Protein AF-A0A7D7QRE4-F1 (afdb_monomer_lite)

Organism: NCBI:txid1472755

Secondary structure (DSSP, 8-state):
-------------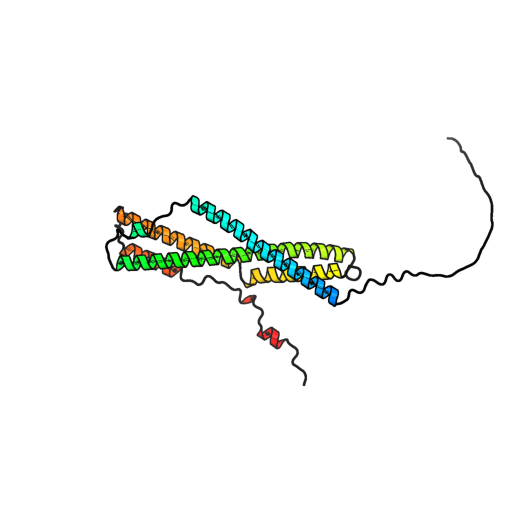----------------------HHHHHHHHHHHHHHHHHHHHHHHHHHHHHHHHHHHHHHHHS----HHHHHTTSPP-HHHHHHHHHHHHHHHHHHHHHHHHHHHHHHHHHHHHHHHHHHHHHHHHHHHHHHH-TTTS-HHHHHHHHHHHHHHHHHHHHHHHTTHHHHHHHHHHHHHHHHHHHHHHHHHHHHHHTTPPBTTB---HHHHHHHHHHHHHHT--------GGGS--HHHHHHTSPPPP-

Sequence (260 aa):
MSRSTITQISSSQATDAVEEDSSGKLSNNKKPTISLNSHLCLSLCLLVLAGFGVYASILYENNIANFWTQASKNEVPTYDEKKNLKNLEASPVKDRLLSQLLIIENREKKYSAMTKVYYQWLFVTIMSFSTSTIIASVCLFYISKEGWKKANNYVINVFTVFSSIALLSGSLRLVLKLEDNAQKNLTLLTSYIDLKNKTLTSIATIKTSITIDGKQMTISNIVNQTEKELSKYNDISIIVDTNNLPNSQKIIEGLPKPTP

pLDDT: mean 76.63, std 17.18, range [36.38, 97.31]

Foldseek 3Di:
DDDDDDDDDDDDDDDDDDDDDDDPPPVPPPPPPDDPVNLVVLLVVVVVVLVVLLVVLLVVVVVVVVVVVVVVVVVDPDDPPVVLLVPDDDDPLSVLLVVLLVVLVVLLVVLVVQLSVLVSLVRSLVVLLVVLVVLLVVLVVQCVVLPVVRDDVSSVSSNVSSVVSNVVSVLVCQQQVSVQLSVLSVVLSVLSVVLSVVLVVLSVCLVVQDDDPNDRRDSVNSSVVSVVSCVVSVDDSGDGDPVSDPPVVVVVVPDPDDDD

Radius of gyration: 36.8 Å; chains: 1; bounding box: 82×93×112 Å

Structure (mmCIF, N/CA/C/O backbone):
data_AF-A0A7D7QRE4-F1
#
_entry.id   AF-A0A7D7QRE4-F1
#
loop_
_atom_site.group_PDB
_atom_site.id
_atom_site.type_symbol
_atom_site.label_atom_id
_atom_site.label_alt_id
_atom_site.label_comp_id
_atom_site.label_asym_id
_atom_site.label_entity_id
_atom_site.label_seq_id
_atom_site.pdbx_PDB_ins_code
_atom_site.Cartn_x
_atom_site.Cartn_y
_atom_site.Cartn_z
_atom_site.occupancy
_atom_site.B_iso_or_equiv
_atom_site.auth_seq_id
_atom_site.auth_comp_id
_atom_site.auth_asym_id
_atom_site.auth_atom_id
_atom_site.pdbx_PDB_model_num
ATOM 1 N N . MET A 1 1 ? -9.238 54.507 70.254 1.00 39.62 1 MET A N 1
ATOM 2 C CA . MET A 1 1 ? -10.175 55.595 69.883 1.00 39.62 1 MET A CA 1
ATOM 3 C C . MET A 1 1 ? -11.539 54.978 69.589 1.00 39.62 1 MET A C 1
ATOM 5 O O . MET A 1 1 ? -11.533 53.868 69.087 1.00 39.62 1 MET A O 1
ATOM 9 N N . SER A 1 2 ? -12.631 55.660 69.974 1.00 38.12 2 SER A N 1
ATOM 10 C CA . SER A 1 2 ? -14.083 55.398 69.761 1.00 38.12 2 SER A CA 1
ATOM 11 C C . SER A 1 2 ? -14.581 53.953 69.537 1.00 38.12 2 SER A C 1
ATOM 13 O O . SER A 1 2 ? -14.215 53.299 68.572 1.00 38.12 2 SER A O 1
ATOM 15 N N . ARG A 1 3 ? -15.416 53.392 70.430 1.00 36.38 3 ARG A N 1
ATOM 16 C CA . ARG A 1 3 ? -16.888 53.619 70.529 1.00 36.38 3 ARG A CA 1
ATOM 17 C C . ARG A 1 3 ? -17.618 53.271 69.216 1.00 36.38 3 ARG A C 1
ATOM 19 O O . ARG A 1 3 ? -17.497 54.017 68.258 1.00 36.38 3 ARG A O 1
ATOM 26 N N . SER A 1 4 ? -18.214 52.082 69.071 1.00 41.12 4 SER A N 1
ATOM 27 C CA . SER A 1 4 ? -19.471 51.573 69.679 1.00 41.12 4 SER A CA 1
ATOM 28 C C . SER A 1 4 ? -20.745 52.006 68.942 1.00 41.12 4 SER A C 1
ATOM 30 O O . SER A 1 4 ? -21.079 53.183 69.004 1.00 41.12 4 SER A O 1
ATOM 32 N N . THR A 1 5 ? -21.510 51.037 68.421 1.00 47.66 5 THR A N 1
ATOM 33 C CA . THR A 1 5 ? -22.987 51.060 68.394 1.00 47.66 5 THR A CA 1
ATOM 34 C C . THR A 1 5 ? -23.504 49.624 68.502 1.00 47.66 5 THR A C 1
ATOM 36 O O . THR A 1 5 ? -22.989 48.721 67.847 1.00 47.66 5 THR A O 1
ATOM 39 N N . ILE A 1 6 ? -24.508 49.428 69.355 1.00 42.66 6 ILE A N 1
ATOM 40 C CA . ILE A 1 6 ? -25.259 48.185 69.556 1.00 42.66 6 ILE A CA 1
ATOM 41 C C . ILE A 1 6 ? -26.604 48.342 68.848 1.00 42.66 6 ILE A C 1
ATOM 43 O O . ILE A 1 6 ? -27.238 49.377 69.038 1.00 42.66 6 ILE A O 1
ATOM 47 N N . THR A 1 7 ? -27.093 47.293 68.183 1.00 45.88 7 THR A N 1
ATOM 48 C CA . THR A 1 7 ? -28.544 47.088 68.048 1.00 45.88 7 THR A CA 1
ATOM 49 C C . THR A 1 7 ? -28.874 45.602 68.165 1.00 45.88 7 THR A C 1
ATOM 51 O O . THR A 1 7 ? -28.659 44.832 67.233 1.00 45.88 7 THR A O 1
ATOM 54 N N . GLN A 1 8 ? -29.413 45.198 69.316 1.00 39.66 8 GLN A N 1
ATOM 55 C CA . GLN A 1 8 ? -30.231 43.990 69.416 1.00 39.66 8 GLN A CA 1
ATOM 56 C C . GLN A 1 8 ? -31.672 44.352 69.048 1.00 39.66 8 GLN A C 1
ATOM 58 O O . GLN A 1 8 ? -32.175 45.367 69.522 1.00 39.66 8 GLN A O 1
ATOM 63 N N . ILE A 1 9 ? -32.361 43.475 68.321 1.00 43.31 9 ILE A N 1
ATOM 64 C CA . ILE A 1 9 ? -33.804 43.270 68.487 1.00 43.31 9 ILE A CA 1
ATOM 65 C C . ILE A 1 9 ? -34.011 41.758 68.619 1.00 43.31 9 ILE A C 1
ATOM 67 O O . ILE A 1 9 ? -33.352 40.973 67.940 1.00 43.31 9 ILE A O 1
ATOM 71 N N . SER A 1 10 ? -34.865 41.363 69.558 1.00 36.62 10 SER A N 1
ATOM 72 C CA . SER A 1 10 ? -35.102 39.980 69.969 1.00 36.62 10 SER A CA 1
ATOM 73 C C . SER A 1 10 ? -36.600 39.703 70.007 1.00 36.62 10 SER A C 1
ATOM 75 O O . SER A 1 10 ? -37.363 40.610 70.341 1.00 36.62 10 SER A O 1
ATOM 77 N N . SER A 1 11 ? -36.972 38.432 69.807 1.00 38.38 11 SER A N 1
ATOM 78 C CA . SER A 1 11 ? -38.297 37.857 70.099 1.00 38.38 11 SER A CA 1
ATOM 79 C C . SER A 1 11 ? -39.450 38.369 69.201 1.00 38.38 11 SER A C 1
ATOM 81 O O . SER A 1 11 ? -39.376 39.454 68.641 1.00 38.38 11 SER A O 1
ATOM 83 N N . SER A 1 12 ? -40.554 37.649 68.996 1.00 37.22 12 SER A N 1
ATOM 84 C CA . SER A 1 12 ? -40.917 36.264 69.341 1.00 37.22 12 SER A CA 1
ATOM 85 C C . SER A 1 12 ? -42.204 35.923 68.581 1.00 37.22 12 SER A C 1
ATOM 87 O O . SER A 1 12 ? -43.103 36.759 68.597 1.00 37.22 12 SER A O 1
ATOM 89 N N . GLN A 1 13 ? -42.354 34.697 68.065 1.00 39.00 13 GLN A N 1
ATOM 90 C CA . GLN A 1 13 ? -43.581 33.910 68.281 1.00 39.00 13 GLN A CA 1
ATOM 91 C C . GLN A 1 13 ? -43.428 32.449 67.821 1.00 39.00 13 GLN A C 1
ATOM 93 O O . GLN A 1 13 ? -43.053 32.173 66.686 1.00 39.00 13 GLN A O 1
ATOM 98 N N . ALA A 1 14 ? -43.737 31.528 68.737 1.00 41.19 14 ALA A N 1
ATOM 99 C CA . ALA A 1 14 ? -44.322 30.220 68.424 1.00 41.19 14 ALA A CA 1
ATOM 100 C C . ALA A 1 14 ? -45.829 30.435 68.097 1.00 41.19 14 ALA A C 1
ATOM 102 O O . ALA A 1 14 ? -46.331 31.533 68.335 1.00 41.19 14 ALA A O 1
ATOM 103 N N . THR A 1 15 ? -46.634 29.499 67.590 1.00 38.09 15 THR A N 1
ATOM 104 C CA . THR A 1 15 ? -46.542 28.026 67.507 1.00 38.09 15 THR A CA 1
ATOM 105 C C . THR A 1 15 ? -46.744 27.565 66.030 1.00 38.09 15 THR A C 1
ATOM 107 O O . THR A 1 15 ? -46.565 28.389 65.137 1.00 38.09 15 THR A O 1
ATOM 110 N N . ASP A 1 16 ? -47.010 26.314 65.620 1.00 38.97 16 ASP A N 1
ATOM 111 C CA . ASP A 1 16 ? -47.369 25.065 66.320 1.00 38.97 16 ASP A CA 1
ATOM 112 C C . ASP A 1 16 ? -46.928 23.798 65.549 1.00 38.97 16 ASP A C 1
ATOM 114 O O . ASP A 1 16 ? -46.332 23.897 64.474 1.00 38.97 16 ASP A O 1
ATOM 118 N N . ALA A 1 17 ? -47.212 22.611 66.098 1.00 45.09 17 ALA A N 1
ATOM 119 C CA . ALA A 1 17 ? -46.915 21.309 65.489 1.00 45.09 17 ALA A CA 1
ATOM 120 C C . ALA A 1 17 ? -48.103 20.700 64.713 1.00 45.09 17 ALA A C 1
ATOM 122 O O . ALA A 1 17 ? -49.250 20.814 65.137 1.00 45.09 17 ALA A O 1
ATOM 123 N N . VAL A 1 18 ? -47.806 19.958 63.637 1.00 45.25 18 VAL A N 1
ATOM 124 C CA . VAL A 1 18 ? -48.654 18.875 63.094 1.00 45.25 18 VAL A CA 1
ATOM 125 C C . VAL A 1 18 ? -47.749 17.708 62.682 1.00 45.25 18 VAL A C 1
ATOM 127 O O . VAL A 1 18 ? -46.610 17.915 62.260 1.00 45.25 18 VAL A O 1
ATOM 130 N N . GLU A 1 19 ? -48.258 16.495 62.878 1.00 39.25 19 GLU A N 1
ATOM 131 C CA . GLU A 1 19 ? -47.560 15.212 62.791 1.00 39.25 19 GLU A CA 1
ATOM 132 C C . GLU A 1 19 ? -47.157 14.747 61.379 1.00 39.25 19 GLU A C 1
ATOM 134 O O . GLU A 1 19 ? -47.567 15.273 60.345 1.00 39.25 19 GLU A O 1
ATOM 139 N N . GLU A 1 20 ? -46.320 13.710 61.415 1.00 41.28 20 GLU A N 1
ATOM 140 C CA . GLU A 1 20 ? -46.046 12.671 60.420 1.00 41.28 20 GLU A CA 1
ATOM 141 C C . GLU A 1 20 ? -46.997 12.567 59.204 1.00 41.28 20 GLU A C 1
ATOM 143 O O . GLU A 1 20 ? -48.195 12.346 59.343 1.00 41.28 20 GLU A O 1
ATOM 148 N N . ASP A 1 21 ? -46.411 12.451 58.004 1.00 41.59 21 ASP A N 1
ATOM 149 C CA . ASP A 1 21 ? -46.513 11.147 57.335 1.00 41.59 21 ASP A CA 1
ATOM 150 C C . ASP A 1 21 ? -45.230 10.776 56.576 1.00 41.59 21 ASP A C 1
ATOM 152 O O . ASP A 1 21 ? -44.582 11.552 55.865 1.00 41.59 21 ASP A O 1
ATOM 156 N N . SER A 1 22 ? -44.891 9.510 56.740 1.00 47.62 22 SER A N 1
ATOM 157 C CA . SER A 1 22 ? -43.909 8.750 56.006 1.00 47.62 22 SER A CA 1
ATOM 158 C C . SER A 1 22 ? -44.260 8.600 54.517 1.00 47.62 22 SER A C 1
ATOM 160 O O . SER A 1 22 ? -45.149 7.859 54.114 1.00 47.62 22 SER A O 1
ATOM 162 N N . SER A 1 23 ? -43.440 9.164 53.630 1.00 43.09 23 SER A N 1
ATOM 163 C CA . SER A 1 23 ? -43.209 8.502 52.339 1.00 43.09 23 SER A CA 1
ATOM 164 C C . SER A 1 23 ? -41.790 8.736 51.843 1.00 43.09 23 SER A C 1
ATOM 166 O O . SER A 1 23 ? -41.492 9.614 51.034 1.00 43.09 23 SER A O 1
ATOM 168 N N . GLY A 1 24 ? -40.888 7.875 52.317 1.00 44.34 24 GLY A N 1
ATOM 169 C CA . GLY A 1 24 ? -39.542 7.747 51.780 1.00 44.34 24 GLY A CA 1
ATOM 170 C C . GLY A 1 24 ? -39.567 7.276 50.326 1.00 44.34 24 GLY A C 1
ATOM 171 O O . GLY A 1 24 ? -39.290 6.112 50.042 1.00 44.34 24 GLY A O 1
ATOM 172 N N . LYS A 1 25 ? -39.821 8.193 49.384 1.00 42.44 25 LYS A N 1
ATOM 173 C CA . LYS A 1 25 ? -39.449 8.032 47.974 1.00 42.44 25 LYS A CA 1
ATOM 174 C C . LYS A 1 25 ? -37.931 8.141 47.853 1.00 42.44 25 LYS A C 1
ATOM 176 O O . LYS A 1 25 ? -37.389 9.075 47.267 1.00 42.44 25 LYS A O 1
ATOM 181 N N . LEU A 1 26 ? -37.255 7.116 48.374 1.00 44.12 26 LEU A N 1
ATOM 182 C CA . LEU A 1 26 ? -35.970 6.668 47.864 1.00 44.12 26 LEU A CA 1
ATOM 183 C C . LEU A 1 26 ? -36.169 6.445 46.367 1.00 44.12 26 LEU A C 1
ATOM 185 O O . LEU A 1 26 ? -36.704 5.424 45.932 1.00 44.12 26 LEU A O 1
ATOM 189 N N . SER A 1 27 ? -35.797 7.463 45.589 1.00 45.31 27 SER A N 1
ATOM 190 C CA . SER A 1 27 ? -35.730 7.386 44.141 1.00 45.31 27 SER A CA 1
ATOM 191 C C . SER A 1 27 ? -34.711 6.308 43.815 1.00 45.31 27 SER A C 1
ATOM 193 O O . SER A 1 27 ? -33.502 6.549 43.793 1.00 45.31 27 SER A O 1
ATOM 195 N N . ASN A 1 28 ? -35.217 5.087 43.637 1.00 44.22 28 ASN A N 1
ATOM 196 C CA . ASN A 1 28 ? -34.469 3.947 43.151 1.00 44.22 28 ASN A CA 1
ATOM 197 C C . ASN A 1 28 ? -34.088 4.257 41.709 1.00 44.22 28 ASN A C 1
ATOM 199 O O . ASN A 1 28 ? -34.727 3.806 40.759 1.00 44.22 28 ASN A O 1
ATOM 203 N N . ASN A 1 29 ? -33.016 5.035 41.578 1.00 49.03 29 ASN A N 1
ATOM 204 C CA . ASN A 1 29 ? -32.318 5.364 40.351 1.00 49.03 29 ASN A CA 1
ATOM 205 C C . ASN A 1 29 ? -31.586 4.095 39.880 1.00 49.03 29 ASN A C 1
ATOM 207 O O . ASN A 1 29 ? -30.357 4.015 39.827 1.00 49.03 29 ASN A O 1
ATOM 211 N N . LYS A 1 30 ? -32.377 3.049 39.602 1.00 48.03 30 LYS A N 1
ATOM 212 C CA . LYS A 1 30 ? -31.962 1.826 38.932 1.00 48.03 30 LYS A CA 1
ATOM 213 C C . LYS A 1 30 ? -31.407 2.287 37.597 1.00 48.03 30 LYS A C 1
ATOM 215 O O . LYS A 1 30 ? -32.172 2.626 36.694 1.00 48.03 30 LYS A O 1
ATOM 220 N N . LYS A 1 31 ? -30.075 2.334 37.493 1.00 55.47 31 LYS A N 1
ATOM 221 C CA . LYS A 1 31 ? -29.392 2.545 36.216 1.00 55.47 31 LYS A CA 1
ATOM 222 C C . LYS A 1 31 ? -30.067 1.633 35.188 1.00 55.47 31 LYS A C 1
ATOM 224 O O . LYS A 1 31 ? -30.187 0.440 35.485 1.00 55.47 31 LYS A O 1
ATOM 229 N N . PRO A 1 32 ? -30.516 2.148 34.030 1.00 59.00 32 PRO A N 1
ATOM 230 C CA . PRO A 1 32 ? -31.146 1.310 33.026 1.00 59.00 32 PRO A CA 1
ATOM 231 C C . PRO A 1 32 ? -30.157 0.214 32.630 1.00 59.00 32 PRO A C 1
ATOM 233 O O . PRO A 1 32 ? -29.101 0.483 32.056 1.00 59.00 32 PRO A O 1
ATOM 236 N N . THR A 1 33 ? -30.473 -1.025 32.999 1.00 62.91 33 THR A N 1
ATOM 237 C CA . THR A 1 33 ? -29.696 -2.204 32.627 1.00 62.91 33 THR A CA 1
ATOM 238 C C . THR A 1 33 ? -29.932 -2.451 31.148 1.00 62.91 33 THR A C 1
ATOM 240 O O . THR A 1 33 ? -30.924 -3.069 30.762 1.00 62.91 33 THR A O 1
ATOM 243 N N . ILE A 1 34 ? -29.047 -1.890 30.327 1.00 66.56 34 ILE A N 1
ATOM 244 C CA . ILE A 1 34 ? -29.080 -2.007 28.871 1.00 66.56 34 ILE A CA 1
ATOM 245 C C . ILE A 1 34 ? -29.048 -3.494 28.507 1.00 66.56 34 ILE A C 1
ATOM 247 O O . ILE A 1 34 ? -28.205 -4.249 28.995 1.00 66.56 34 ILE A O 1
ATOM 251 N N . SER A 1 35 ? -29.995 -3.925 27.676 1.00 82.25 35 SER A N 1
ATOM 252 C CA . SER A 1 35 ? -30.071 -5.315 27.234 1.00 82.25 35 SER A CA 1
ATOM 253 C C . SER A 1 35 ? -28.898 -5.653 26.312 1.00 82.25 35 SER A C 1
ATOM 255 O O . SER A 1 35 ? -28.424 -4.808 25.548 1.00 82.25 35 SER A O 1
ATOM 257 N N . LEU A 1 36 ? -28.453 -6.913 26.335 1.00 85.19 36 LEU A N 1
ATOM 258 C CA . LEU A 1 36 ? -27.382 -7.408 25.461 1.00 85.19 36 LEU A CA 1
ATOM 259 C C . LEU A 1 36 ? -27.649 -7.070 23.980 1.00 85.19 36 LEU A C 1
ATOM 261 O O . LEU A 1 36 ? -26.750 -6.637 23.264 1.00 85.19 36 LEU A O 1
ATOM 265 N N . ASN A 1 37 ? -28.910 -7.173 23.555 1.00 86.62 37 ASN A N 1
ATOM 266 C CA . ASN A 1 37 ? -29.358 -6.861 22.197 1.00 86.62 37 ASN A CA 1
ATOM 267 C C . ASN A 1 37 ? -29.103 -5.393 21.810 1.00 86.62 37 ASN A C 1
ATOM 269 O O . ASN A 1 37 ? -28.762 -5.116 20.664 1.00 86.62 37 ASN A O 1
ATOM 273 N N . SER A 1 38 ? -29.227 -4.451 22.753 1.00 86.19 38 SER A N 1
ATOM 274 C CA . SER A 1 38 ? -28.929 -3.033 22.511 1.00 86.19 38 SER A CA 1
ATOM 275 C C . SER A 1 38 ? -27.425 -2.792 22.343 1.00 86.19 38 SER A C 1
ATOM 277 O O . SER A 1 38 ? -27.026 -2.063 21.434 1.00 86.19 38 SER A O 1
ATOM 279 N N . HIS A 1 39 ? -26.584 -3.468 23.134 1.00 88.31 39 HIS A N 1
ATOM 280 C CA . HIS A 1 39 ? -25.128 -3.434 22.958 1.00 88.31 39 HIS A CA 1
ATOM 281 C C . HIS A 1 39 ? -24.691 -4.008 21.603 1.00 88.31 39 HIS A C 1
ATOM 283 O O . HIS A 1 39 ? -23.916 -3.367 20.895 1.00 88.31 39 HIS A O 1
ATOM 289 N N . LEU A 1 40 ? -25.231 -5.166 21.208 1.00 90.00 40 LEU A N 1
ATOM 290 C CA . LEU A 1 40 ? -24.947 -5.788 19.910 1.00 90.00 40 LEU A CA 1
ATOM 291 C C . LEU A 1 40 ? -25.403 -4.909 18.737 1.00 90.00 40 LEU A C 1
ATOM 293 O O . LEU A 1 40 ? -24.639 -4.709 17.795 1.00 90.00 40 LEU A O 1
ATOM 297 N N . CYS A 1 41 ? -26.609 -4.337 18.817 1.00 93.31 41 CYS A N 1
ATOM 298 C CA . CYS A 1 41 ? -27.134 -3.418 17.807 1.00 93.31 41 CYS A CA 1
ATOM 299 C C . CYS A 1 41 ? -26.242 -2.174 17.657 1.00 93.31 41 CYS A C 1
ATOM 301 O O . CYS A 1 41 ? -25.832 -1.841 16.546 1.00 93.31 41 CYS A O 1
ATOM 303 N N . LEU A 1 42 ? -25.853 -1.536 18.769 1.00 92.12 42 LEU A N 1
ATOM 304 C CA . LEU A 1 42 ? -24.943 -0.389 18.736 1.00 92.12 42 LEU A CA 1
ATOM 305 C C . LEU A 1 42 ? -23.584 -0.758 18.126 1.00 92.12 42 LEU A C 1
ATOM 307 O O . LEU A 1 42 ? -23.093 -0.030 17.267 1.00 92.12 42 LEU A O 1
ATOM 311 N N . SER A 1 43 ? -22.984 -1.882 18.526 1.00 91.62 43 SER A N 1
ATOM 312 C CA . SER A 1 43 ? -21.700 -2.328 17.970 1.00 91.62 43 SER A CA 1
ATOM 313 C C . SER A 1 43 ? -21.782 -2.599 16.468 1.00 91.62 43 SER A C 1
ATOM 315 O O . SER A 1 43 ? -20.876 -2.209 15.735 1.0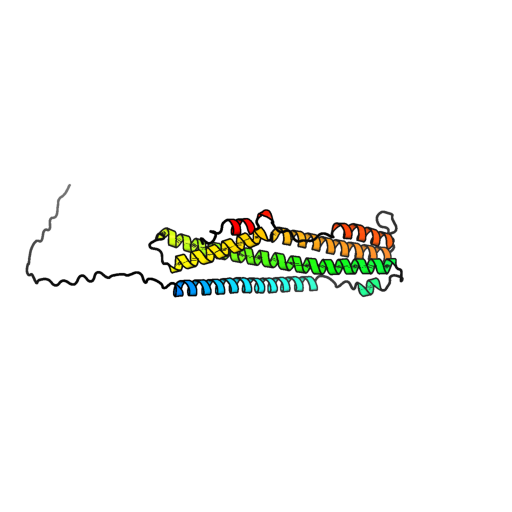0 91.62 43 SER A O 1
ATOM 317 N N . LEU A 1 44 ? -22.881 -3.190 15.988 1.00 93.44 44 LEU A N 1
ATOM 318 C CA . LEU A 1 44 ? -23.114 -3.394 14.559 1.00 93.44 44 LEU A CA 1
ATOM 319 C C . LEU A 1 44 ? -23.237 -2.056 13.810 1.00 93.44 44 LEU A C 1
ATOM 321 O O . LEU A 1 44 ? -22.579 -1.873 12.789 1.00 93.44 44 LEU A O 1
ATOM 325 N N . CYS A 1 45 ? -23.999 -1.095 14.341 1.00 94.62 45 CYS A N 1
ATOM 326 C CA . CYS A 1 45 ? -24.105 0.250 13.764 1.00 94.62 45 CYS A CA 1
ATOM 327 C C . CYS A 1 45 ? -22.745 0.966 13.693 1.00 94.62 45 CYS A C 1
ATOM 329 O O . CYS A 1 45 ? -22.431 1.585 12.678 1.00 94.62 45 CYS A O 1
ATOM 331 N N . LEU A 1 46 ? -21.913 0.856 14.735 1.00 92.69 46 LEU A N 1
ATOM 332 C CA . LEU A 1 46 ? -20.562 1.431 14.748 1.00 92.69 46 LEU A CA 1
ATOM 333 C C . LEU A 1 46 ? -19.639 0.773 13.712 1.00 92.69 46 LEU A C 1
ATOM 335 O O . LEU A 1 46 ? -18.892 1.478 13.035 1.00 92.69 46 LEU A O 1
ATOM 339 N N . LEU A 1 47 ? -19.717 -0.550 13.538 1.00 92.81 47 LEU A N 1
ATOM 340 C CA . LEU A 1 47 ? -18.961 -1.269 12.505 1.00 92.81 47 LEU A CA 1
ATOM 341 C C . LEU A 1 47 ? -19.408 -0.882 11.087 1.00 92.81 47 LEU A C 1
ATOM 343 O O . LEU A 1 47 ? -18.560 -0.694 10.217 1.00 92.81 47 LEU A O 1
ATOM 347 N N . VAL A 1 48 ? -20.713 -0.697 10.856 1.00 94.44 48 VAL A N 1
ATOM 348 C CA . VAL A 1 48 ? -21.245 -0.205 9.571 1.00 94.44 48 VAL A CA 1
ATOM 349 C C . VAL A 1 48 ? -20.760 1.220 9.283 1.00 94.44 48 VAL A C 1
ATOM 351 O O . VAL A 1 48 ? -20.311 1.494 8.171 1.00 94.44 48 VAL A O 1
ATOM 354 N N . LEU A 1 49 ? -20.771 2.114 10.278 1.00 93.44 49 LEU A N 1
ATOM 355 C CA . LEU A 1 49 ? -20.239 3.476 10.140 1.00 93.44 49 LEU A CA 1
ATOM 356 C C . LEU A 1 49 ? -18.727 3.486 9.859 1.00 93.44 49 LEU A C 1
ATOM 358 O O . LEU A 1 49 ? -18.274 4.226 8.986 1.00 93.44 49 LEU A O 1
ATOM 362 N N . ALA A 1 50 ? -17.949 2.640 10.540 1.00 90.81 50 ALA A N 1
ATOM 363 C CA . ALA A 1 50 ? -16.517 2.493 10.282 1.00 90.81 50 ALA A CA 1
ATOM 364 C C . ALA A 1 50 ? -16.241 1.948 8.867 1.00 90.81 50 ALA A C 1
ATOM 366 O O . ALA A 1 50 ? -15.392 2.483 8.152 1.00 90.81 50 ALA A O 1
ATOM 367 N N . GLY A 1 51 ? -17.004 0.943 8.422 1.00 90.75 51 GLY A N 1
ATOM 368 C CA . GLY A 1 51 ? -16.937 0.409 7.058 1.00 90.75 51 GLY A CA 1
ATOM 369 C C . GLY A 1 51 ? -17.299 1.448 5.991 1.00 90.75 51 GLY A C 1
ATOM 370 O O . GLY A 1 51 ? -16.625 1.540 4.964 1.00 90.75 51 GLY A O 1
ATOM 371 N N . PHE A 1 52 ? -18.298 2.296 6.253 1.00 93.69 52 PHE A N 1
ATOM 372 C CA . PHE A 1 52 ? -18.623 3.428 5.384 1.00 93.69 52 PHE A CA 1
ATOM 373 C C . PHE A 1 52 ? -17.486 4.464 5.335 1.00 93.69 52 PHE A C 1
ATOM 375 O O . PHE A 1 52 ? -17.159 4.953 4.257 1.00 93.69 52 PHE A O 1
ATOM 382 N N . GLY A 1 53 ? -16.828 4.752 6.464 1.00 91.06 53 GLY A N 1
ATOM 383 C CA . GLY A 1 53 ? -15.644 5.620 6.518 1.00 91.06 53 GLY A CA 1
ATOM 384 C C . GLY A 1 53 ? -14.459 5.089 5.700 1.00 91.06 53 GLY A C 1
ATOM 385 O O . GLY A 1 53 ? -13.821 5.847 4.963 1.00 91.06 53 GLY A O 1
ATOM 386 N N . VAL A 1 54 ? -14.206 3.777 5.756 1.00 90.94 54 VAL A N 1
ATOM 387 C CA . VAL A 1 54 ? -13.226 3.085 4.897 1.00 90.94 54 VAL A CA 1
ATOM 388 C C . VAL A 1 54 ? -13.590 3.239 3.417 1.00 90.94 54 VAL A C 1
ATOM 390 O O . VAL A 1 54 ? -12.757 3.663 2.618 1.00 90.94 54 VAL A O 1
ATOM 393 N N . TYR A 1 55 ? -14.845 2.966 3.051 1.00 92.62 55 TYR A N 1
ATOM 394 C CA . TYR A 1 55 ? -15.327 3.096 1.674 1.00 92.62 55 TYR A CA 1
ATOM 395 C C . TYR A 1 55 ? -15.230 4.539 1.146 1.00 92.62 55 TYR A C 1
ATOM 397 O O . TYR A 1 55 ? -14.727 4.770 0.047 1.00 92.62 55 TYR A O 1
ATOM 405 N N . ALA A 1 56 ? -15.626 5.528 1.950 1.00 92.25 56 ALA A N 1
ATOM 406 C CA . ALA A 1 56 ? -15.504 6.944 1.611 1.00 92.25 56 ALA A CA 1
ATOM 407 C C . ALA A 1 56 ? -14.037 7.375 1.426 1.00 92.25 56 ALA A C 1
ATOM 409 O O . ALA A 1 56 ? -13.739 8.142 0.510 1.00 92.25 56 ALA A O 1
ATOM 410 N N . SER A 1 57 ? -13.113 6.837 2.231 1.00 89.38 57 SER A N 1
ATOM 411 C CA . SER A 1 57 ? -11.669 7.089 2.093 1.00 89.38 57 SER A CA 1
ATOM 412 C C . SER A 1 57 ? -11.119 6.547 0.766 1.00 89.38 57 SER A C 1
ATOM 414 O O . SER A 1 57 ? -10.379 7.247 0.076 1.00 89.38 57 SER A O 1
ATOM 416 N N . ILE A 1 58 ? -11.547 5.343 0.364 1.00 90.19 58 ILE A N 1
ATOM 417 C CA . ILE A 1 58 ? -11.212 4.729 -0.934 1.00 90.19 58 ILE A CA 1
ATOM 418 C C . ILE A 1 58 ? -11.744 5.575 -2.103 1.00 90.19 58 ILE A C 1
ATOM 420 O O . ILE A 1 58 ? -11.041 5.768 -3.098 1.00 90.19 58 ILE A O 1
ATOM 424 N N . LEU A 1 59 ? -12.970 6.103 -2.010 1.00 91.00 59 LEU A N 1
ATOM 425 C CA . LEU A 1 59 ? -13.534 6.985 -3.042 1.00 91.00 59 LEU A CA 1
ATOM 426 C C . LEU A 1 59 ? -12.790 8.325 -3.134 1.00 91.00 59 LEU A C 1
ATOM 428 O O . LEU A 1 59 ? -12.457 8.768 -4.234 1.00 91.00 59 LEU A O 1
ATOM 432 N N . TYR A 1 60 ? -12.504 8.953 -1.991 1.00 89.56 60 TYR A N 1
ATOM 433 C CA . TYR A 1 60 ? -11.784 10.225 -1.906 1.00 89.56 60 TYR A CA 1
ATOM 434 C C . TYR A 1 60 ? -10.407 10.148 -2.574 1.00 89.56 60 TYR A C 1
ATOM 436 O O . TYR A 1 60 ? -10.073 10.966 -3.433 1.00 89.56 60 TYR A O 1
ATOM 444 N N . GLU A 1 61 ? -9.635 9.115 -2.243 1.00 85.88 61 GLU A N 1
ATOM 445 C CA . GLU A 1 61 ? -8.318 8.899 -2.829 1.00 85.88 61 GLU A CA 1
ATOM 446 C C . GLU A 1 61 ? -8.394 8.586 -4.330 1.00 85.88 61 GLU A C 1
ATOM 448 O O . GLU A 1 61 ? -7.600 9.113 -5.107 1.00 85.88 61 GLU A O 1
ATOM 453 N N . ASN A 1 62 ? -9.373 7.788 -4.778 1.00 87.19 62 ASN A N 1
ATOM 454 C CA . ASN A 1 62 ? -9.562 7.529 -6.207 1.00 87.19 62 ASN A CA 1
ATOM 455 C C . ASN A 1 62 ? -9.844 8.819 -6.995 1.00 87.19 62 ASN A C 1
ATOM 457 O O . ASN A 1 62 ? -9.307 8.984 -8.091 1.00 87.19 62 ASN A O 1
ATOM 461 N N . ASN A 1 63 ? -10.609 9.758 -6.431 1.00 87.31 63 ASN A N 1
ATOM 462 C CA . ASN A 1 63 ? -10.839 11.068 -7.044 1.00 87.31 63 ASN A CA 1
ATOM 463 C C . ASN A 1 63 ? -9.547 11.899 -7.132 1.00 87.31 63 ASN A C 1
ATOM 465 O O . ASN A 1 63 ? -9.256 12.462 -8.187 1.00 87.31 63 ASN A O 1
ATOM 469 N N . ILE A 1 64 ? -8.735 11.920 -6.070 1.00 86.06 64 ILE A N 1
ATOM 470 C CA . ILE A 1 64 ? -7.431 12.605 -6.060 1.00 86.06 64 ILE A CA 1
ATOM 471 C C . ILE A 1 64 ? -6.460 11.976 -7.067 1.00 86.06 64 ILE A C 1
ATOM 473 O O . ILE A 1 64 ? -5.841 12.687 -7.858 1.00 86.06 64 ILE A O 1
ATOM 477 N N . ALA A 1 65 ? -6.353 10.647 -7.101 1.00 82.50 65 ALA A N 1
ATOM 478 C CA . ALA A 1 65 ? -5.506 9.936 -8.055 1.00 82.50 65 ALA A CA 1
ATOM 479 C C . ALA A 1 65 ? -5.932 10.211 -9.509 1.00 82.50 65 ALA A C 1
ATOM 481 O O . ALA A 1 65 ? -5.082 10.401 -10.381 1.00 82.50 65 ALA A O 1
ATOM 482 N N . ASN A 1 66 ? -7.239 10.286 -9.777 1.00 82.38 66 ASN A N 1
ATOM 483 C CA . ASN A 1 66 ? -7.769 10.647 -11.092 1.00 82.38 66 ASN A CA 1
ATOM 484 C C . ASN A 1 66 ? -7.439 12.102 -11.469 1.00 82.38 66 ASN A C 1
ATOM 486 O O . ASN A 1 66 ? -7.081 12.351 -12.617 1.00 82.38 66 ASN A O 1
ATOM 490 N N . PHE A 1 67 ? -7.497 13.043 -10.522 1.00 82.44 67 PHE A N 1
ATOM 491 C CA . PHE A 1 67 ? -7.109 14.439 -10.748 1.00 82.44 67 PHE A CA 1
ATOM 492 C C . PHE A 1 67 ? -5.628 14.559 -11.150 1.00 82.44 67 PHE A C 1
ATOM 494 O O . PHE A 1 67 ? -5.319 15.076 -12.224 1.00 82.44 67 PHE A O 1
ATOM 501 N N . TRP A 1 68 ? -4.711 13.993 -10.356 1.00 76.25 68 TRP A N 1
ATOM 502 C CA . TRP A 1 68 ? -3.271 14.047 -10.648 1.00 76.25 68 TRP A CA 1
ATOM 503 C C . TRP A 1 68 ? -2.885 13.307 -11.936 1.00 76.25 68 TRP A C 1
ATOM 505 O O . TRP A 1 68 ? -2.023 13.773 -12.678 1.00 76.25 68 TRP A O 1
ATOM 515 N N . THR A 1 69 ? -3.534 12.178 -12.246 1.00 76.62 69 THR A N 1
ATOM 516 C CA . THR A 1 69 ? -3.266 11.434 -13.493 1.00 76.62 69 THR A CA 1
ATOM 517 C C . THR A 1 69 ? -3.892 12.061 -14.738 1.00 76.62 69 THR A C 1
ATOM 519 O O . THR A 1 69 ? -3.454 11.752 -15.844 1.00 76.62 69 THR A O 1
ATOM 522 N N . GLN A 1 70 ? -4.895 12.935 -14.603 1.00 74.81 70 GLN A N 1
ATOM 523 C CA . GLN A 1 70 ? -5.357 13.777 -15.710 1.00 74.81 70 GLN A CA 1
ATOM 524 C C . GLN A 1 70 ? -4.428 14.974 -15.922 1.00 74.81 70 GLN A C 1
ATOM 526 O O . GLN A 1 70 ? -4.087 15.257 -17.066 1.00 74.81 70 GLN A O 1
ATOM 531 N N . ALA A 1 71 ? -3.962 15.618 -14.845 1.00 71.19 71 ALA A N 1
ATOM 532 C CA . ALA A 1 71 ? -2.990 16.707 -14.932 1.00 71.19 71 ALA A CA 1
ATOM 533 C C . ALA A 1 71 ? -1.713 16.271 -15.677 1.00 71.19 71 ALA A C 1
ATOM 535 O O . ALA A 1 71 ? -1.365 16.868 -16.693 1.00 71.19 71 ALA A O 1
ATOM 536 N N . SER A 1 72 ? -1.087 15.160 -15.270 1.00 68.50 72 SER A N 1
ATOM 537 C CA . SER A 1 72 ? 0.158 14.685 -15.898 1.00 68.50 72 SER A CA 1
ATOM 538 C C . SER A 1 72 ? -0.003 14.227 -17.355 1.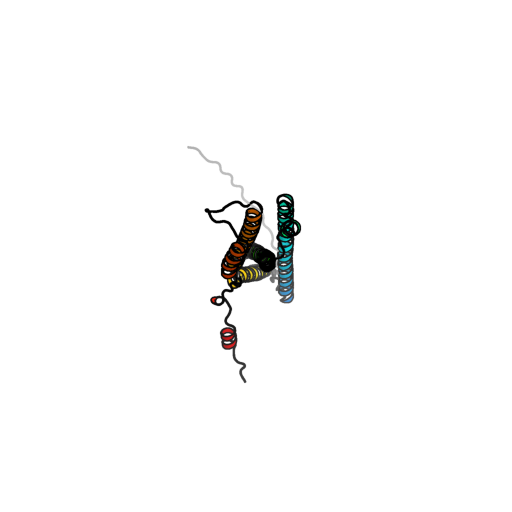00 68.50 72 SER A C 1
ATOM 540 O O . SER A 1 72 ? 0.914 14.394 -18.160 1.00 68.50 72 SER A O 1
ATOM 542 N N . LYS A 1 73 ? -1.177 13.706 -17.743 1.00 66.25 73 LYS A N 1
ATOM 543 C CA . LYS A 1 73 ? -1.483 13.360 -19.146 1.00 66.25 73 LYS A CA 1
ATOM 544 C C . LYS A 1 73 ? -1.519 14.568 -20.080 1.00 66.25 73 LYS A C 1
ATOM 546 O O . LYS A 1 73 ? -1.319 14.388 -21.277 1.00 66.25 73 LYS A O 1
ATOM 551 N N . ASN A 1 74 ? -1.782 15.762 -19.554 1.00 64.75 74 ASN A N 1
ATOM 552 C CA . ASN A 1 74 ? -1.814 16.991 -20.344 1.00 64.75 74 ASN A CA 1
ATOM 553 C C . ASN A 1 74 ? -0.416 17.612 -20.521 1.00 64.75 74 ASN A C 1
ATOM 555 O O . ASN A 1 74 ? -0.233 18.444 -21.405 1.00 64.75 74 ASN A O 1
ATOM 559 N N . GLU A 1 75 ? 0.562 17.211 -19.701 1.00 59.28 75 GLU A N 1
ATOM 560 C CA . GLU A 1 75 ? 1.927 17.759 -19.702 1.00 59.28 75 GLU A CA 1
ATOM 561 C C . GLU A 1 75 ? 2.916 16.919 -20.525 1.00 59.28 75 GLU A C 1
ATOM 563 O O . GLU A 1 75 ? 3.855 17.463 -21.106 1.00 59.28 75 GLU A O 1
ATOM 568 N N . VAL A 1 76 ? 2.723 15.596 -20.598 1.00 57.69 76 VAL A N 1
ATOM 569 C CA . VAL A 1 76 ? 3.648 14.693 -21.300 1.00 57.69 76 VAL A CA 1
ATOM 570 C C . VAL A 1 76 ? 3.201 14.483 -22.754 1.00 57.69 76 VAL A C 1
ATOM 572 O O . VAL A 1 76 ? 2.168 13.848 -22.979 1.00 57.69 76 VAL A O 1
ATOM 575 N N . PRO A 1 77 ? 3.965 14.937 -23.770 1.00 56.94 77 PRO A N 1
ATOM 576 C CA . PRO A 1 77 ? 3.619 14.691 -25.165 1.00 56.94 77 PRO A CA 1
ATOM 577 C C . PRO A 1 77 ? 3.646 13.188 -25.471 1.00 56.94 77 PRO A C 1
ATOM 579 O O . PRO A 1 77 ? 4.649 12.507 -25.249 1.00 56.94 77 PRO A O 1
ATOM 582 N N . THR A 1 78 ? 2.543 12.669 -26.012 1.00 56.62 78 THR A N 1
ATOM 583 C CA . THR A 1 78 ? 2.383 11.242 -26.315 1.00 56.62 78 THR A CA 1
ATOM 584 C C . THR A 1 78 ? 3.385 10.787 -27.378 1.00 56.62 78 THR A C 1
ATOM 586 O O . THR A 1 78 ? 3.195 11.018 -28.575 1.00 56.62 78 THR A O 1
ATOM 589 N N . TYR A 1 79 ? 4.451 10.107 -26.955 1.00 57.66 79 TYR A N 1
ATOM 590 C CA . TYR A 1 79 ? 5.417 9.503 -27.866 1.00 57.66 79 TYR A CA 1
ATOM 591 C C . TYR A 1 79 ? 4.769 8.328 -28.614 1.00 57.66 79 TYR A C 1
ATOM 593 O O . TYR A 1 79 ? 4.474 7.286 -28.032 1.00 57.66 79 TYR A O 1
ATOM 601 N N . ASP A 1 80 ? 4.545 8.488 -29.920 1.00 62.19 80 ASP A N 1
ATOM 602 C CA . ASP A 1 80 ? 4.013 7.426 -30.777 1.00 62.19 80 ASP A CA 1
ATOM 603 C C . ASP A 1 80 ? 5.098 6.364 -31.040 1.00 62.19 80 ASP A C 1
ATOM 605 O O . ASP A 1 80 ? 5.838 6.408 -32.032 1.00 62.19 80 ASP A O 1
ATOM 609 N N . GLU A 1 81 ? 5.212 5.407 -30.113 1.00 57.88 81 GLU A N 1
ATOM 610 C CA . GLU A 1 81 ? 6.118 4.257 -30.207 1.00 57.88 81 GLU A CA 1
ATOM 611 C C . GLU A 1 81 ? 5.902 3.496 -31.525 1.00 57.88 81 GLU A C 1
ATOM 613 O O . GLU A 1 81 ? 6.863 3.151 -32.216 1.00 57.88 81 GLU A O 1
ATOM 618 N N . LYS A 1 82 ? 4.643 3.296 -31.943 1.00 56.81 82 LYS A N 1
ATOM 619 C CA . LYS A 1 82 ? 4.300 2.522 -33.147 1.00 56.81 82 LYS A CA 1
ATOM 620 C C . LYS A 1 82 ? 4.779 3.204 -34.427 1.00 56.81 82 LYS A C 1
ATOM 622 O O . LYS A 1 82 ? 5.316 2.527 -35.304 1.00 56.81 82 LYS A O 1
ATOM 627 N N . LYS A 1 83 ? 4.636 4.526 -34.546 1.00 61.53 83 LYS A N 1
ATOM 628 C CA . LYS A 1 83 ? 5.186 5.302 -35.671 1.00 61.53 83 LYS A CA 1
ATOM 629 C C . LYS A 1 83 ? 6.712 5.285 -35.676 1.00 61.53 83 LYS A C 1
ATOM 631 O O . LYS A 1 83 ? 7.316 5.183 -36.740 1.00 61.53 83 LYS A O 1
ATOM 636 N N . ASN A 1 84 ? 7.342 5.310 -34.504 1.00 58.47 84 ASN A N 1
ATOM 637 C CA . ASN A 1 84 ? 8.797 5.280 -34.395 1.00 58.47 84 ASN A CA 1
ATOM 638 C C . ASN A 1 84 ? 9.423 3.910 -34.702 1.00 58.47 84 ASN A C 1
ATOM 640 O O . ASN A 1 84 ? 10.528 3.874 -35.246 1.00 58.47 84 ASN A O 1
ATOM 644 N N . LEU A 1 85 ? 8.737 2.806 -34.406 1.00 60.59 85 LEU A N 1
ATOM 645 C CA . LEU A 1 85 ? 9.240 1.438 -34.604 1.00 60.59 85 LEU A CA 1
ATOM 646 C C . LEU A 1 85 ? 9.004 0.890 -36.028 1.00 60.59 85 LEU A C 1
ATOM 648 O O . LEU A 1 85 ? 9.665 -0.068 -36.443 1.00 60.59 85 LEU A O 1
ATOM 652 N N . LYS A 1 86 ? 8.110 1.511 -36.811 1.00 59.78 86 LYS A N 1
ATOM 653 C CA . LYS A 1 86 ? 7.863 1.150 -38.222 1.00 59.78 86 LYS A CA 1
ATOM 654 C C . LYS A 1 86 ? 9.088 1.327 -39.127 1.00 59.78 86 LYS A C 1
ATOM 656 O O . LYS A 1 86 ? 9.248 0.535 -40.046 1.00 59.78 86 LYS A O 1
ATOM 661 N N . ASN A 1 87 ? 9.963 2.290 -38.829 1.00 59.03 87 ASN A N 1
ATOM 662 C CA . ASN A 1 87 ? 11.090 2.661 -39.697 1.00 59.03 87 ASN A CA 1
ATOM 663 C C . ASN A 1 87 ? 12.404 1.906 -39.406 1.00 59.03 87 ASN A C 1
ATOM 665 O O . ASN A 1 87 ? 13.417 2.221 -40.019 1.00 59.03 87 ASN A O 1
ATOM 669 N N . LEU A 1 88 ? 12.427 0.943 -38.475 1.00 63.59 88 LEU A N 1
ATOM 670 C CA . LEU A 1 88 ? 13.549 -0.002 -38.384 1.00 63.59 88 LEU A CA 1
ATOM 671 C C . LEU A 1 88 ? 13.360 -1.117 -39.421 1.00 63.59 88 LEU A C 1
ATOM 673 O O . LEU A 1 88 ? 12.249 -1.639 -39.544 1.00 63.59 88 LEU A O 1
ATOM 677 N N . GLU A 1 89 ? 14.429 -1.532 -40.100 1.00 64.19 89 GLU A N 1
ATOM 678 C CA . GLU A 1 89 ? 14.404 -2.688 -41.006 1.00 64.19 89 GLU A CA 1
ATOM 679 C C . GLU A 1 89 ? 13.937 -3.968 -40.294 1.00 64.19 89 GLU A C 1
ATOM 681 O O . GLU A 1 89 ? 14.142 -4.150 -39.089 1.00 64.19 89 GLU A O 1
ATOM 686 N N . ALA A 1 90 ? 13.274 -4.860 -41.033 1.00 64.69 90 ALA A N 1
ATOM 687 C CA . ALA A 1 90 ? 12.823 -6.140 -40.500 1.00 64.69 90 ALA A CA 1
ATOM 688 C C . ALA A 1 90 ? 14.033 -7.043 -40.207 1.00 64.69 90 ALA A C 1
ATOM 690 O O . ALA A 1 90 ? 14.802 -7.382 -41.101 1.00 64.69 90 ALA A O 1
ATOM 691 N N . SER A 1 91 ? 14.206 -7.419 -38.941 1.00 70.19 91 SER A N 1
ATOM 692 C CA . SER A 1 91 ? 15.324 -8.232 -38.462 1.00 70.19 91 SER A CA 1
ATOM 693 C C . SER A 1 91 ? 14.895 -8.991 -37.203 1.00 70.19 91 SER A C 1
ATOM 695 O O . SER A 1 91 ? 14.220 -8.391 -36.364 1.00 70.19 91 SER A O 1
ATOM 697 N N . PRO A 1 92 ? 15.333 -10.246 -36.981 1.00 75.50 92 PRO A N 1
ATOM 698 C CA . PRO A 1 92 ? 15.038 -10.980 -35.745 1.00 75.50 92 PRO A CA 1
ATOM 699 C C . PRO A 1 92 ? 15.434 -10.220 -34.464 1.00 75.50 92 PRO A C 1
ATOM 701 O O . PRO A 1 92 ? 14.807 -10.368 -33.415 1.00 75.50 92 PRO A O 1
ATOM 704 N N . VAL A 1 93 ? 16.452 -9.352 -34.549 1.00 76.00 93 VAL A N 1
ATOM 705 C CA . VAL A 1 93 ? 16.901 -8.499 -33.435 1.00 76.00 93 VAL A CA 1
ATOM 706 C C . VAL A 1 93 ? 15.875 -7.398 -33.117 1.00 76.00 93 VAL A C 1
ATOM 708 O O . VAL A 1 93 ? 15.681 -7.056 -31.950 1.00 76.00 93 VAL A O 1
ATOM 711 N N . LYS A 1 94 ? 15.165 -6.879 -34.131 1.00 77.06 94 LYS A N 1
ATOM 712 C CA . LYS A 1 94 ? 14.058 -5.924 -33.957 1.00 77.06 94 LYS A CA 1
ATOM 713 C C . LYS A 1 94 ? 12.886 -6.587 -33.239 1.00 77.06 94 LYS A C 1
ATOM 715 O O . LYS A 1 94 ? 12.371 -6.014 -32.285 1.00 77.06 94 LYS A O 1
ATOM 720 N N . ASP A 1 95 ? 12.502 -7.796 -33.639 1.00 80.00 95 ASP A N 1
ATOM 721 C CA . ASP A 1 95 ? 11.380 -8.512 -33.015 1.00 80.00 95 ASP A CA 1
ATOM 722 C C . ASP A 1 95 ? 11.685 -8.878 -31.553 1.00 80.00 95 ASP A C 1
ATOM 724 O O . ASP A 1 95 ? 10.829 -8.731 -30.675 1.00 80.00 95 ASP A O 1
ATOM 728 N N . ARG A 1 96 ? 12.941 -9.243 -31.250 1.00 81.12 96 ARG A N 1
ATOM 729 C CA . ARG A 1 96 ? 13.419 -9.419 -29.869 1.00 81.12 96 ARG A CA 1
ATOM 730 C C . ARG A 1 96 ? 13.307 -8.129 -29.050 1.00 81.12 96 ARG A C 1
ATOM 732 O O . ARG A 1 96 ? 12.819 -8.181 -27.922 1.00 81.12 96 ARG A O 1
ATOM 739 N N . LEU A 1 97 ? 13.706 -6.985 -29.609 1.00 81.75 97 LEU A N 1
ATOM 740 C CA . LEU A 1 97 ? 13.613 -5.679 -28.946 1.00 81.75 97 LEU A CA 1
ATOM 741 C C . LEU A 1 97 ? 12.154 -5.241 -28.714 1.00 81.75 97 LEU A C 1
ATOM 743 O O . LEU A 1 97 ? 11.822 -4.751 -27.637 1.00 81.75 97 LEU A O 1
ATOM 747 N N . LEU A 1 98 ? 11.264 -5.477 -29.684 1.00 83.06 98 LEU A N 1
ATOM 748 C CA . LEU A 1 98 ? 9.820 -5.246 -29.543 1.00 83.06 98 LEU A CA 1
ATOM 749 C C . LEU A 1 98 ? 9.213 -6.108 -28.427 1.00 83.06 98 LEU A C 1
ATOM 751 O O . LEU A 1 98 ? 8.430 -5.611 -27.618 1.00 83.06 98 LEU A O 1
ATOM 755 N N . SER A 1 99 ? 9.607 -7.382 -28.349 1.00 84.19 99 SER A N 1
ATOM 756 C CA . SER A 1 99 ? 9.198 -8.287 -27.271 1.00 84.19 99 SER A CA 1
ATOM 757 C C . SER A 1 99 ? 9.670 -7.790 -25.897 1.00 84.19 99 SER A C 1
ATOM 759 O O . SER A 1 99 ? 8.875 -7.750 -24.958 1.00 84.19 99 SER A O 1
ATOM 761 N N . GLN A 1 100 ? 10.925 -7.337 -25.780 1.00 83.25 100 GLN A N 1
ATOM 762 C CA . GLN A 1 100 ? 11.460 -6.752 -24.544 1.00 83.25 100 GLN A CA 1
ATOM 763 C C . GLN A 1 100 ? 10.706 -5.475 -24.131 1.00 83.25 100 GLN A C 1
ATOM 765 O O . GLN A 1 100 ? 10.328 -5.356 -22.967 1.00 83.25 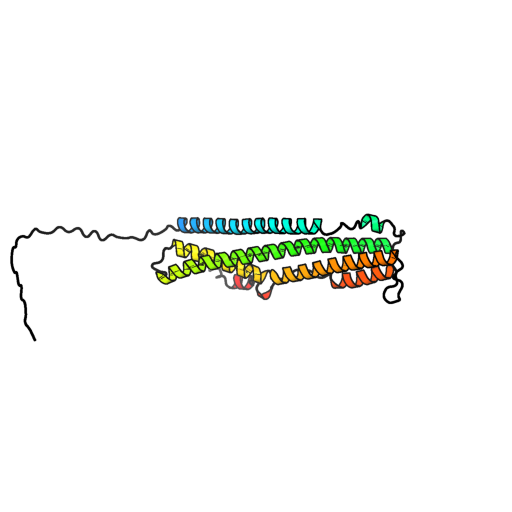100 GLN A O 1
ATOM 770 N N . LEU A 1 101 ? 10.416 -4.560 -25.066 1.00 85.88 101 LEU A N 1
ATOM 771 C CA . LEU A 1 101 ? 9.624 -3.350 -24.794 1.00 85.88 101 LEU A CA 1
ATOM 772 C C . LEU A 1 101 ? 8.206 -3.680 -24.302 1.00 85.88 101 LEU A C 1
ATOM 774 O O . LEU A 1 101 ? 7.756 -3.105 -23.315 1.00 85.88 101 LEU A O 1
ATOM 778 N N . LEU A 1 102 ? 7.528 -4.653 -24.919 1.00 86.38 102 LEU A N 1
ATOM 779 C CA . LEU A 1 102 ? 6.199 -5.105 -24.490 1.00 86.38 102 LEU A CA 1
ATOM 780 C C . LEU A 1 102 ? 6.232 -5.755 -23.093 1.00 86.38 102 LEU A C 1
ATOM 782 O O . LEU A 1 102 ? 5.318 -5.559 -22.290 1.00 86.38 102 LEU A O 1
ATOM 786 N N . ILE A 1 103 ? 7.296 -6.498 -22.765 1.00 86.50 103 ILE A N 1
ATOM 787 C CA . ILE A 1 103 ? 7.517 -7.033 -21.412 1.00 86.50 103 ILE A CA 1
ATOM 788 C C . ILE A 1 103 ? 7.707 -5.892 -20.403 1.00 86.50 103 ILE A C 1
ATOM 790 O O . ILE A 1 103 ? 7.115 -5.945 -19.324 1.00 86.50 103 ILE A O 1
ATOM 794 N N . ILE A 1 104 ? 8.490 -4.863 -20.744 1.00 85.81 104 ILE A N 1
ATOM 795 C CA . ILE A 1 104 ? 8.696 -3.675 -19.903 1.00 85.81 104 ILE A CA 1
ATOM 796 C C . ILE A 1 104 ? 7.368 -2.944 -19.678 1.00 85.81 104 ILE A C 1
ATOM 798 O O . ILE A 1 104 ? 7.005 -2.723 -18.529 1.00 85.81 104 ILE A O 1
ATOM 802 N N . GLU A 1 105 ? 6.598 -2.656 -20.731 1.00 86.19 105 GLU A N 1
ATOM 803 C CA . GLU A 1 105 ? 5.308 -1.953 -20.646 1.00 86.19 105 GLU A CA 1
ATOM 804 C C . GLU A 1 105 ? 4.273 -2.727 -19.801 1.00 86.19 105 GLU A C 1
ATOM 806 O O . GLU A 1 105 ? 3.552 -2.153 -18.982 1.00 86.19 105 GLU A O 1
ATOM 811 N N . ASN A 1 106 ? 4.212 -4.055 -19.940 1.00 85.50 106 ASN A N 1
ATOM 812 C CA . ASN A 1 106 ? 3.321 -4.887 -19.128 1.00 85.50 106 ASN A CA 1
ATOM 813 C C . ASN A 1 106 ? 3.747 -4.933 -17.651 1.00 85.50 106 ASN A C 1
ATOM 815 O O . ASN A 1 106 ? 2.892 -4.934 -16.761 1.00 85.50 106 ASN A O 1
ATOM 819 N N . ARG A 1 107 ? 5.057 -4.943 -17.370 1.00 85.19 107 ARG A N 1
ATOM 820 C CA . ARG A 1 107 ? 5.591 -4.871 -16.001 1.00 85.19 107 ARG A CA 1
ATOM 821 C C . ARG A 1 107 ? 5.372 -3.486 -15.387 1.00 85.19 107 ARG A C 1
ATOM 823 O O . ARG A 1 107 ? 4.925 -3.416 -14.248 1.00 85.19 107 ARG A O 1
ATOM 830 N N . GLU A 1 108 ? 5.582 -2.414 -16.147 1.00 86.38 108 GLU A N 1
ATOM 831 C CA . GLU A 1 108 ? 5.267 -1.024 -15.788 1.00 86.38 108 GLU A CA 1
ATOM 832 C C . GLU A 1 108 ? 3.794 -0.895 -15.357 1.00 86.38 108 GLU A C 1
ATOM 834 O O . GLU A 1 108 ? 3.511 -0.495 -14.227 1.00 86.38 108 GLU A O 1
ATOM 839 N N . LYS A 1 109 ? 2.847 -1.346 -16.193 1.00 86.12 109 LYS A N 1
ATOM 840 C CA . LYS A 1 109 ? 1.405 -1.350 -15.872 1.00 86.12 109 LYS A CA 1
ATOM 841 C C . LYS A 1 109 ? 1.085 -2.155 -14.610 1.00 86.12 109 LYS A C 1
ATOM 843 O O . LYS A 1 109 ? 0.334 -1.679 -13.758 1.00 86.12 109 LYS A O 1
ATOM 848 N N . LYS A 1 110 ? 1.669 -3.352 -14.461 1.00 87.12 110 LYS A N 1
ATOM 849 C CA . LYS A 1 110 ? 1.495 -4.203 -13.272 1.00 87.12 110 LYS A CA 1
ATOM 850 C C . LYS A 1 110 ? 1.984 -3.499 -12.002 1.00 87.12 110 LYS A C 1
ATOM 852 O O . LYS A 1 110 ? 1.240 -3.435 -11.026 1.00 87.12 110 LYS A O 1
ATOM 857 N N . TYR A 1 111 ? 3.206 -2.965 -12.008 1.00 86.12 111 TYR A N 1
ATOM 858 C CA . TYR A 1 111 ? 3.789 -2.307 -10.837 1.00 86.12 111 TYR A CA 1
ATOM 859 C C . TYR A 1 111 ? 3.137 -0.956 -10.533 1.00 86.12 111 TYR A C 1
ATOM 861 O O . TYR A 1 111 ? 3.014 -0.609 -9.363 1.00 86.12 111 TYR A O 1
ATOM 869 N N . SER A 1 112 ? 2.614 -0.248 -11.537 1.00 86.69 112 SER A N 1
ATOM 870 C CA . SER A 1 112 ? 1.762 0.933 -11.349 1.00 86.69 112 SER A CA 1
ATOM 871 C C . SER A 1 112 ? 0.464 0.582 -10.612 1.00 86.69 112 SER A C 1
ATOM 873 O O . SER A 1 112 ? 0.159 1.173 -9.574 1.00 86.69 112 SER A O 1
ATOM 875 N N . ALA A 1 113 ? -0.248 -0.459 -11.062 1.00 86.75 113 ALA A N 1
ATOM 876 C CA . ALA A 1 113 ? -1.457 -0.938 -10.394 1.00 86.75 113 ALA A CA 1
ATOM 877 C C . ALA A 1 113 ? -1.182 -1.426 -8.958 1.00 86.75 113 ALA A C 1
ATOM 879 O O . ALA A 1 113 ? -1.910 -1.059 -8.038 1.00 86.75 113 ALA A O 1
ATOM 880 N N . MET A 1 114 ? -0.110 -2.199 -8.744 1.00 85.94 114 MET A N 1
ATOM 881 C CA . MET A 1 114 ? 0.291 -2.665 -7.409 1.00 85.94 114 MET A CA 1
ATOM 882 C C . MET A 1 114 ? 0.666 -1.504 -6.482 1.00 85.94 114 MET A C 1
ATOM 884 O O . MET A 1 114 ? 0.189 -1.459 -5.352 1.00 85.94 114 MET A O 1
ATOM 888 N N . THR A 1 115 ? 1.453 -0.537 -6.965 1.00 86.94 115 THR A N 1
ATOM 889 C CA . THR A 1 115 ? 1.813 0.673 -6.206 1.00 86.94 115 THR A CA 1
ATOM 890 C C . THR A 1 115 ? 0.559 1.427 -5.770 1.00 86.94 115 THR A C 1
ATOM 892 O O . THR A 1 115 ? 0.415 1.709 -4.582 1.00 86.94 115 THR A O 1
ATOM 895 N N . LYS A 1 116 ? -0.392 1.670 -6.688 1.00 87.12 116 LYS A N 1
ATOM 896 C CA . LYS A 1 116 ? -1.672 2.316 -6.353 1.00 87.12 116 LYS A CA 1
ATOM 897 C C . LYS A 1 116 ? -2.419 1.558 -5.252 1.00 87.12 116 LYS A C 1
ATOM 899 O O . LYS A 1 116 ? -2.855 2.176 -4.290 1.00 87.12 116 LYS A O 1
ATOM 904 N N . VAL A 1 117 ? -2.547 0.233 -5.365 1.00 88.56 117 VAL A N 1
ATOM 905 C CA . VAL A 1 117 ? -3.256 -0.589 -4.367 1.00 88.56 117 VAL A CA 1
ATOM 906 C C . VAL A 1 117 ? -2.576 -0.529 -2.994 1.00 88.56 117 VAL A C 1
ATOM 908 O O . VAL A 1 117 ? -3.269 -0.368 -1.991 1.00 88.56 117 VAL A O 1
ATOM 911 N N . TYR A 1 118 ? -1.244 -0.614 -2.918 1.00 89.75 118 TYR A N 1
ATOM 912 C CA . TYR A 1 118 ? -0.538 -0.547 -1.633 1.00 89.75 118 TYR A CA 1
ATOM 913 C C . TYR A 1 118 ? -0.617 0.837 -0.978 1.00 89.75 118 TYR A C 1
ATOM 915 O O . TYR A 1 118 ? -0.891 0.904 0.219 1.00 89.75 118 TYR A O 1
ATOM 923 N N . TYR A 1 119 ? -0.456 1.929 -1.736 1.00 89.31 119 TYR A N 1
ATOM 924 C CA . TYR A 1 119 ? -0.656 3.286 -1.206 1.00 89.31 119 TYR A CA 1
ATOM 925 C C . TYR A 1 119 ? -2.095 3.511 -0.728 1.00 89.31 119 TYR A C 1
ATOM 927 O O . TYR A 1 119 ? -2.290 4.070 0.352 1.00 89.31 119 TYR A O 1
ATOM 935 N N . GLN A 1 120 ? -3.079 2.990 -1.464 1.00 90.12 120 GLN A N 1
ATOM 936 C CA . GLN A 1 120 ? -4.490 3.072 -1.098 1.00 90.12 120 GLN A CA 1
ATOM 937 C C . GLN A 1 120 ? -4.781 2.392 0.237 1.00 90.12 120 GLN A C 1
ATOM 939 O O . GLN A 1 120 ? -5.309 3.008 1.167 1.00 90.12 120 GLN A O 1
ATOM 944 N N . TRP A 1 121 ? -4.370 1.132 0.384 1.00 90.38 121 TRP A N 1
ATOM 945 C CA . TRP A 1 121 ? -4.536 0.421 1.648 1.00 90.38 121 TRP A CA 1
ATOM 946 C C . TRP A 1 121 ? -3.724 1.046 2.783 1.00 90.38 121 TRP A C 1
ATOM 948 O O . TRP A 1 121 ? -4.217 1.087 3.910 1.00 90.38 121 TRP A O 1
ATOM 958 N N . LEU A 1 122 ? -2.529 1.583 2.517 1.00 91.50 122 LEU A N 1
ATOM 959 C CA . LEU A 1 122 ? -1.726 2.289 3.515 1.00 91.50 122 LEU A CA 1
ATOM 960 C C . LEU A 1 122 ? -2.451 3.543 4.034 1.00 91.50 122 LEU A C 1
ATOM 962 O O . LEU A 1 122 ? -2.602 3.691 5.248 1.00 91.50 122 LEU A O 1
ATOM 966 N N . PHE A 1 123 ? -2.962 4.399 3.142 1.00 91.31 123 PHE A N 1
ATOM 967 C CA . PHE A 1 123 ? -3.708 5.609 3.503 1.00 91.31 123 PHE A CA 1
ATOM 968 C C . PHE A 1 123 ? -4.974 5.281 4.304 1.00 91.31 123 PHE A C 1
ATOM 970 O O . PHE A 1 123 ? -5.162 5.792 5.410 1.00 91.31 123 PHE A O 1
ATOM 977 N N . VAL A 1 124 ? -5.805 4.365 3.796 1.00 91.88 124 VAL A N 1
ATOM 978 C CA . VAL A 1 124 ? -7.038 3.906 4.458 1.00 91.88 124 VAL A CA 1
ATOM 979 C C . VAL A 1 124 ? -6.747 3.349 5.853 1.00 91.88 124 VAL A C 1
ATOM 981 O O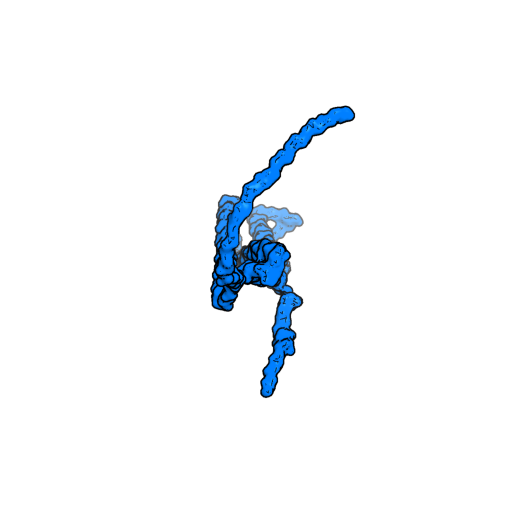 . VAL A 1 124 ? -7.456 3.670 6.811 1.00 91.88 124 VAL A O 1
ATOM 984 N N . THR A 1 125 ? -5.689 2.548 5.992 1.00 92.56 125 THR A N 1
ATOM 985 C CA . THR A 1 125 ? -5.314 1.930 7.270 1.00 92.56 125 THR A CA 1
ATOM 986 C C . THR A 1 125 ? -4.807 2.971 8.271 1.00 92.56 125 THR A C 1
ATOM 988 O O . THR A 1 125 ? -5.192 2.924 9.438 1.00 92.56 125 THR A O 1
ATOM 991 N N . ILE A 1 126 ? -4.011 3.954 7.831 1.00 92.69 126 ILE A N 1
ATOM 992 C CA . ILE A 1 126 ? -3.552 5.073 8.673 1.00 92.69 126 ILE A CA 1
ATOM 993 C C . ILE A 1 126 ? -4.734 5.938 9.133 1.00 92.69 126 ILE A C 1
ATOM 995 O O . ILE A 1 126 ? -4.817 6.271 10.318 1.00 92.69 126 ILE A O 1
ATOM 999 N N . MET A 1 127 ? -5.672 6.264 8.241 1.00 92.44 127 MET A N 1
ATOM 1000 C CA . MET A 1 127 ? -6.864 7.048 8.584 1.00 92.44 127 MET A CA 1
ATOM 1001 C C . MET A 1 127 ? -7.776 6.297 9.562 1.00 92.44 127 MET A C 1
ATOM 1003 O O . MET A 1 127 ? -8.197 6.871 10.571 1.00 92.44 127 MET A O 1
ATOM 1007 N N . SER A 1 128 ? -8.018 5.004 9.328 1.00 92.69 128 SER A N 1
ATOM 1008 C CA . SER A 1 128 ? -8.837 4.153 10.206 1.00 92.69 128 SER A CA 1
ATOM 1009 C C . SER A 1 128 ? -8.200 3.985 11.586 1.00 92.69 128 SER A C 1
ATOM 1011 O O . SER A 1 128 ? -8.880 4.134 12.601 1.00 92.69 128 SER A O 1
ATOM 1013 N N . PHE A 1 129 ? -6.882 3.759 11.640 1.00 95.12 129 PHE A N 1
ATOM 1014 C CA . PHE A 1 129 ? -6.115 3.703 12.885 1.00 95.12 129 PHE A CA 1
ATOM 1015 C C . PHE A 1 129 ? -6.204 5.018 13.669 1.00 95.12 129 PHE A C 1
ATOM 1017 O O . PHE A 1 129 ? -6.536 5.013 14.855 1.00 95.12 129 PHE A O 1
ATOM 1024 N N . SER A 1 130 ? -5.941 6.147 13.007 1.00 94.69 130 SER A N 1
ATOM 1025 C CA . SER A 1 130 ? -5.842 7.461 13.653 1.00 94.69 130 SER A CA 1
ATOM 1026 C C . SER A 1 130 ? -7.190 7.931 14.200 1.00 94.69 130 SER A C 1
ATOM 1028 O O . SER A 1 130 ? -7.294 8.289 15.372 1.00 94.69 130 SER A O 1
ATOM 1030 N N . THR A 1 131 ? -8.245 7.864 13.384 1.00 94.44 131 THR A N 1
ATOM 1031 C CA . THR A 1 131 ? -9.607 8.249 13.795 1.00 94.44 131 THR A CA 1
ATOM 1032 C C . THR A 1 131 ? -10.130 7.367 14.929 1.00 94.44 131 THR A C 1
ATOM 1034 O O . THR A 1 131 ? -10.627 7.888 15.928 1.00 94.44 131 THR A O 1
ATOM 1037 N N . SER A 1 132 ? -9.935 6.048 14.839 1.00 94.94 132 SER A N 1
ATOM 1038 C CA . SER A 1 132 ? -10.341 5.111 15.893 1.00 94.94 132 SER A CA 1
ATOM 1039 C C . SER A 1 132 ? -9.577 5.335 17.198 1.00 94.94 132 SER A C 1
ATOM 1041 O O . SER A 1 132 ? -10.179 5.317 18.269 1.00 94.94 132 SER A O 1
ATOM 1043 N N . THR A 1 133 ? -8.272 5.617 17.122 1.00 96.62 133 THR A N 1
ATOM 1044 C CA . THR A 1 133 ? -7.440 5.919 18.299 1.00 96.62 133 THR A CA 1
ATOM 1045 C C . THR A 1 133 ? -7.885 7.209 18.987 1.00 96.62 133 THR A C 1
ATOM 1047 O O . THR A 1 133 ? -7.957 7.245 20.215 1.00 96.62 133 THR A O 1
ATOM 1050 N N . ILE A 1 134 ? -8.243 8.252 18.229 1.00 97.31 134 ILE A N 1
ATOM 1051 C CA . ILE A 1 134 ? -8.775 9.509 18.783 1.00 97.31 134 ILE A CA 1
ATOM 1052 C C . ILE A 1 134 ? -10.105 9.256 19.506 1.00 97.31 134 ILE A C 1
ATOM 1054 O O . ILE A 1 134 ? -10.249 9.641 20.666 1.00 97.31 134 ILE A O 1
ATOM 1058 N N . ILE A 1 135 ? -11.053 8.562 18.865 1.00 96.00 135 ILE A N 1
ATOM 1059 C CA . ILE A 1 135 ? -12.367 8.265 19.458 1.00 96.00 135 ILE A CA 1
ATOM 1060 C C . ILE A 1 135 ? -12.210 7.410 20.724 1.00 96.00 135 ILE A C 1
ATOM 1062 O O . ILE A 1 135 ? -12.763 7.751 21.771 1.00 96.00 135 ILE A O 1
ATOM 1066 N N . ALA A 1 136 ? -11.396 6.351 20.669 1.00 96.94 136 ALA A N 1
ATOM 1067 C CA . ALA A 1 136 ? -11.100 5.513 21.827 1.00 96.94 136 ALA A CA 1
ATOM 1068 C C . ALA A 1 136 ? -10.441 6.312 22.966 1.00 96.94 136 ALA A C 1
ATOM 1070 O O . ALA A 1 136 ? -10.843 6.168 24.118 1.00 96.94 136 ALA A O 1
ATOM 1071 N N . SER A 1 137 ? -9.493 7.205 22.665 1.00 96.94 137 SER A N 1
ATOM 1072 C CA . SER A 1 137 ? -8.823 8.044 23.673 1.00 96.94 137 SER A CA 1
ATOM 1073 C C . SER A 1 137 ? -9.792 9.001 24.372 1.00 96.94 137 SER A C 1
ATOM 1075 O O . SER A 1 137 ? -9.746 9.138 25.595 1.00 96.94 137 SER A O 1
ATOM 1077 N N . VAL A 1 138 ? -10.718 9.617 23.626 1.00 96.69 138 VAL A N 1
ATOM 1078 C CA . VAL A 1 138 ? -11.777 10.466 24.198 1.00 96.69 138 VAL A CA 1
ATOM 1079 C C . VAL A 1 138 ? -12.694 9.644 25.106 1.00 96.69 138 VAL A C 1
ATOM 1081 O O . VAL A 1 138 ? -12.938 10.037 26.247 1.00 96.69 138 VAL A O 1
ATOM 1084 N N . CYS A 1 139 ? -13.162 8.474 24.660 1.00 96.12 139 CYS A N 1
ATOM 1085 C CA . CYS A 1 139 ? -13.991 7.605 25.498 1.00 96.12 139 CYS A CA 1
ATOM 1086 C C . CYS A 1 139 ? -13.248 7.136 26.760 1.00 96.12 139 CYS A C 1
ATOM 1088 O O . CYS A 1 139 ? -13.823 7.166 27.848 1.00 96.12 139 CYS A O 1
ATOM 1090 N N . LEU A 1 140 ? -11.966 6.773 26.647 1.00 96.69 140 LEU A N 1
ATOM 1091 C CA . LEU A 1 140 ? -11.126 6.371 27.776 1.00 96.69 140 LEU A CA 1
ATOM 1092 C C . LEU A 1 140 ? -10.945 7.505 28.793 1.00 96.69 140 LEU A C 1
ATOM 1094 O O . LEU A 1 140 ? -10.975 7.245 29.995 1.00 96.69 140 LEU A O 1
ATOM 1098 N N . PHE A 1 141 ? -10.816 8.756 28.343 1.00 96.50 141 PHE A N 1
ATOM 1099 C CA . PHE A 1 141 ? -10.760 9.926 29.222 1.00 96.50 141 PHE A CA 1
ATOM 1100 C C . PHE A 1 141 ? -12.052 10.089 30.042 1.00 96.50 141 PHE A C 1
ATOM 1102 O O . PHE A 1 141 ? -11.989 10.226 31.266 1.00 96.50 141 PHE A O 1
ATOM 1109 N N . TYR A 1 142 ? -13.227 9.985 29.408 1.00 95.06 142 TYR A N 1
ATOM 1110 C CA . TYR A 1 142 ? -14.516 10.012 30.119 1.00 95.06 142 TYR A CA 1
ATOM 1111 C C . TYR A 1 142 ? -14.662 8.843 31.108 1.00 95.06 142 TYR A C 1
ATOM 1113 O O . TYR A 1 142 ? -15.020 9.059 32.268 1.00 95.06 142 TYR A O 1
ATOM 1121 N N . ILE A 1 143 ? -14.322 7.618 30.687 1.00 95.50 143 ILE A N 1
ATOM 1122 C CA . ILE A 1 143 ? -14.359 6.418 31.541 1.00 95.50 143 ILE A CA 1
ATOM 1123 C C . ILE A 1 143 ? -13.408 6.562 32.739 1.00 95.50 143 ILE A C 1
ATOM 1125 O O . ILE A 1 143 ? -13.761 6.167 33.849 1.00 95.50 143 ILE A O 1
ATOM 1129 N N . SER A 1 144 ? -12.230 7.157 32.542 1.00 95.50 144 SER A N 1
ATOM 1130 C CA . SER A 1 144 ? -11.245 7.388 33.607 1.00 95.50 144 SER A CA 1
ATOM 1131 C C . SER A 1 144 ? -11.713 8.444 34.609 1.00 95.50 144 SER A C 1
ATOM 1133 O O . SER A 1 144 ? -11.489 8.282 35.806 1.00 95.50 144 SER A O 1
ATOM 1135 N N . LYS A 1 145 ? -12.406 9.495 34.146 1.00 95.31 145 LYS A N 1
ATOM 1136 C CA . LYS A 1 145 ? -12.943 10.564 35.004 1.00 95.31 145 LYS A CA 1
ATOM 1137 C C . LYS A 1 145 ? -14.088 10.087 35.904 1.00 95.31 145 LYS A C 1
ATOM 1139 O O . LYS A 1 145 ? -14.137 10.463 37.072 1.00 95.31 145 LYS A O 1
ATOM 1144 N N . GLU A 1 146 ? -15.018 9.289 35.379 1.00 93.69 146 GLU A N 1
ATOM 1145 C CA . GLU A 1 146 ? -16.151 8.765 36.165 1.00 93.69 146 GLU A CA 1
ATOM 1146 C C . GLU A 1 146 ? -15.810 7.469 36.919 1.00 93.69 146 GLU A C 1
ATOM 1148 O O . GLU A 1 146 ? -16.402 7.166 37.959 1.00 93.69 146 GLU A O 1
ATOM 1153 N N . GLY A 1 147 ? -14.842 6.709 36.404 1.00 92.94 147 GLY A N 1
ATOM 1154 C CA . GLY A 1 147 ? -14.480 5.368 36.842 1.00 92.94 147 GLY A CA 1
ATOM 1155 C C . GLY A 1 147 ? -15.330 4.286 36.168 1.00 92.94 147 GLY A C 1
ATOM 1156 O O . GLY A 1 147 ? -16.553 4.392 36.072 1.00 92.94 147 GLY A O 1
ATOM 1157 N N . TRP A 1 148 ? -14.688 3.181 35.774 1.00 91.62 148 TRP A N 1
ATOM 1158 C CA . TRP A 1 148 ? -15.278 2.059 35.021 1.00 91.62 148 TRP A CA 1
ATOM 1159 C C . TRP A 1 148 ? -16.626 1.529 35.540 1.00 91.62 148 TRP A C 1
ATOM 1161 O O . TRP A 1 148 ? -17.478 1.150 34.745 1.00 91.62 148 TRP A O 1
ATOM 1171 N N . LYS A 1 149 ? -16.854 1.514 36.862 1.00 90.94 149 LYS A N 1
ATOM 1172 C CA . LYS A 1 149 ? -18.122 1.047 37.468 1.00 90.94 149 LYS A CA 1
ATOM 1173 C C . LYS A 1 149 ? -19.267 2.070 37.369 1.00 90.94 149 LYS A C 1
ATOM 1175 O O . LYS A 1 149 ? -20.437 1.716 37.523 1.00 90.94 149 LYS A O 1
ATOM 1180 N N . LYS A 1 150 ? -18.945 3.354 37.194 1.00 90.50 150 LYS A N 1
ATOM 1181 C CA . LYS A 1 150 ? -19.914 4.461 37.171 1.00 90.50 150 LYS A CA 1
ATOM 1182 C C . LYS A 1 150 ? -20.178 4.983 35.762 1.00 90.50 150 LYS A C 1
ATOM 1184 O O . LYS A 1 150 ? -21.319 5.381 35.531 1.00 90.50 150 LYS A O 1
ATOM 1189 N N . ALA A 1 151 ? -19.198 4.887 34.865 1.00 90.38 151 ALA A N 1
ATOM 1190 C CA . ALA A 1 151 ? -19.305 5.267 33.462 1.00 90.38 151 ALA A CA 1
ATOM 1191 C C . ALA A 1 151 ? -20.534 4.663 32.754 1.00 90.38 151 ALA A C 1
ATOM 1193 O O . ALA A 1 151 ? -21.048 3.602 33.120 1.00 90.38 151 ALA A O 1
ATOM 1194 N N . ASN A 1 152 ? -21.010 5.357 31.721 1.00 90.00 152 ASN A N 1
ATOM 1195 C CA . ASN A 1 152 ? -22.112 4.904 30.877 1.00 90.00 152 ASN A CA 1
ATOM 1196 C C . ASN A 1 152 ? -21.673 3.715 29.996 1.00 90.00 152 ASN A C 1
ATOM 1198 O O . ASN A 1 152 ? -20.724 3.839 29.219 1.00 90.00 152 ASN A O 1
ATOM 1202 N N . ASN A 1 153 ? -22.391 2.586 30.060 1.00 89.69 153 ASN A N 1
ATOM 1203 C CA . ASN A 1 153 ? -22.057 1.377 29.297 1.00 89.69 153 ASN A CA 1
ATOM 1204 C C . ASN A 1 153 ? -22.007 1.618 27.775 1.00 89.69 153 ASN A C 1
ATOM 1206 O O . ASN A 1 153 ? -21.287 0.906 27.078 1.00 89.69 153 ASN A O 1
ATOM 1210 N N . TYR A 1 154 ? -22.733 2.608 27.240 1.00 90.31 154 TYR A N 1
ATOM 1211 C CA . TYR A 1 154 ? -22.626 2.977 25.825 1.00 90.31 154 TYR A CA 1
ATOM 1212 C C . TYR A 1 154 ? -21.239 3.540 25.479 1.00 90.31 154 TYR A C 1
ATOM 1214 O O . TYR A 1 154 ? -20.676 3.168 24.454 1.00 90.31 154 TYR A O 1
ATOM 1222 N N . VAL A 1 155 ? -20.649 4.367 26.352 1.00 92.38 155 VAL A N 1
ATOM 1223 C CA . VAL A 1 155 ? -19.290 4.918 26.170 1.00 92.38 155 VAL A CA 1
ATOM 1224 C C . VAL A 1 155 ? -18.241 3.810 26.274 1.00 92.38 155 VAL A C 1
ATOM 1226 O O . VAL A 1 155 ? -17.300 3.787 25.485 1.00 92.38 155 VAL A O 1
ATOM 1229 N N . ILE A 1 156 ? -18.438 2.850 27.186 1.00 92.88 156 ILE A N 1
ATOM 1230 C CA . ILE A 1 156 ? -17.593 1.649 27.290 1.00 92.88 156 ILE A CA 1
ATOM 1231 C C . ILE A 1 156 ? -17.668 0.826 25.994 1.00 92.88 156 ILE A C 1
ATOM 1233 O O . ILE A 1 156 ? -16.636 0.438 25.459 1.00 92.88 156 ILE A O 1
ATOM 1237 N N . ASN A 1 157 ? -18.865 0.617 25.438 1.00 93.12 157 ASN A N 1
ATOM 1238 C CA . ASN A 1 157 ? -19.038 -0.137 24.194 1.00 93.12 157 ASN A CA 1
ATOM 1239 C C . ASN A 1 157 ? -18.375 0.555 22.987 1.00 93.12 157 ASN A C 1
ATOM 1241 O O . ASN A 1 157 ? -17.684 -0.096 22.208 1.00 93.12 157 ASN A O 1
ATOM 1245 N N . VAL A 1 158 ? -18.530 1.881 22.863 1.00 94.12 158 VAL A N 1
ATOM 1246 C CA . VAL A 1 158 ? -17.840 2.693 21.842 1.00 94.12 158 VAL A CA 1
ATOM 1247 C C . VAL A 1 158 ? -16.319 2.573 21.998 1.00 94.12 158 VAL A C 1
ATOM 1249 O O . VAL A 1 158 ? -15.632 2.287 21.018 1.00 94.12 158 VAL A O 1
ATOM 1252 N N . PHE A 1 159 ? -15.797 2.713 23.223 1.00 96.44 159 PHE A N 1
ATOM 1253 C CA . PHE A 1 159 ? -14.374 2.528 23.521 1.00 96.44 159 PHE A CA 1
ATOM 1254 C C . PHE A 1 159 ? -13.864 1.156 23.062 1.00 96.44 159 PHE A C 1
ATOM 1256 O O . PHE A 1 159 ? -12.845 1.089 22.373 1.00 96.44 159 PHE A O 1
ATOM 1263 N N . THR A 1 160 ? -14.569 0.074 23.404 1.00 94.75 160 THR A N 1
ATOM 1264 C CA . THR A 1 160 ? -14.186 -1.290 23.019 1.00 94.75 160 THR A CA 1
ATOM 1265 C C . THR A 1 160 ? -14.147 -1.452 21.500 1.00 94.75 160 THR A C 1
ATOM 1267 O O . THR A 1 160 ? -13.123 -1.880 20.973 1.00 94.75 160 THR A O 1
ATOM 1270 N N . VAL A 1 161 ? -15.207 -1.053 20.785 1.00 95.56 161 VAL A N 1
ATOM 1271 C CA . VAL A 1 161 ? -15.286 -1.200 19.320 1.00 95.56 161 VAL A CA 1
ATOM 1272 C C . VAL A 1 161 ? -14.170 -0.423 18.616 1.00 95.56 161 VAL A C 1
ATOM 1274 O O . VAL A 1 161 ? -13.443 -1.004 17.809 1.00 95.56 161 VAL A O 1
ATOM 1277 N N . PHE A 1 162 ? -13.966 0.858 18.942 1.00 95.88 162 PHE A N 1
ATOM 1278 C CA . PHE A 1 162 ? -12.915 1.651 18.293 1.00 95.88 162 PHE A CA 1
ATOM 1279 C C . PHE A 1 162 ? -11.500 1.217 18.695 1.00 95.88 162 PHE A C 1
ATOM 1281 O O . PHE A 1 162 ? -10.605 1.244 17.852 1.00 95.88 162 PHE A O 1
ATOM 1288 N N . SER A 1 163 ? -11.289 0.720 19.917 1.00 96.31 163 SER A N 1
ATOM 1289 C CA . SER A 1 163 ? -10.003 0.117 20.301 1.00 96.31 163 SER A CA 1
ATOM 1290 C C . SER A 1 163 ? -9.701 -1.139 19.477 1.00 96.31 163 SER A C 1
ATOM 1292 O O . SER A 1 163 ? -8.580 -1.305 18.999 1.00 96.31 163 SER A O 1
ATOM 1294 N N . SER A 1 164 ? -10.698 -1.998 19.238 1.00 95.75 164 SER A N 1
ATOM 1295 C CA . SER A 1 164 ? -10.551 -3.169 18.364 1.00 95.75 164 SER A CA 1
ATOM 1296 C C . SER A 1 164 ? -10.278 -2.788 16.904 1.00 95.75 164 SER A C 1
ATOM 1298 O O . SER A 1 164 ? -9.419 -3.406 16.278 1.00 95.75 164 SER A O 1
ATOM 1300 N N . ILE A 1 165 ? -10.942 -1.756 16.365 1.00 94.56 165 ILE A N 1
ATOM 1301 C CA . ILE A 1 165 ? -10.688 -1.259 14.998 1.00 94.56 165 ILE A CA 1
ATOM 1302 C C . ILE A 1 165 ? -9.275 -0.666 14.882 1.00 94.56 165 ILE A C 1
ATOM 1304 O O . ILE A 1 165 ? -8.580 -0.936 13.899 1.00 94.56 165 ILE A O 1
ATOM 1308 N N . ALA A 1 166 ? -8.820 0.093 15.885 1.00 95.50 166 ALA A N 1
ATOM 1309 C CA . ALA A 1 166 ? -7.461 0.627 15.931 1.00 95.50 166 ALA A CA 1
ATOM 1310 C C . ALA A 1 166 ? -6.422 -0.508 15.954 1.00 95.50 166 ALA A C 1
ATOM 1312 O O . ALA A 1 166 ? -5.527 -0.533 15.112 1.00 95.50 166 ALA A O 1
ATOM 1313 N N . LEU A 1 167 ? -6.577 -1.496 16.843 1.00 94.75 167 LEU A N 1
ATOM 1314 C CA . LEU A 1 167 ? -5.685 -2.659 16.908 1.00 94.75 167 LEU A CA 1
ATOM 1315 C C . LEU A 1 167 ? -5.662 -3.450 15.593 1.00 94.75 167 LEU A C 1
ATOM 1317 O O . LEU A 1 167 ? -4.583 -3.777 15.102 1.00 94.75 167 LEU A O 1
ATOM 1321 N N . LEU A 1 168 ? -6.825 -3.720 14.991 1.00 92.75 168 LEU A N 1
ATOM 1322 C CA . LEU A 1 168 ? -6.917 -4.424 13.710 1.00 92.75 168 LEU A CA 1
ATOM 1323 C C . LEU A 1 168 ? -6.211 -3.651 12.586 1.00 92.75 168 LEU A C 1
ATOM 1325 O O . LEU A 1 168 ? -5.426 -4.237 11.846 1.00 92.75 168 LEU A O 1
ATOM 1329 N N . SER A 1 169 ? -6.442 -2.338 12.493 1.00 91.19 169 SER A N 1
ATOM 1330 C CA . SER A 1 169 ? -5.815 -1.473 11.483 1.00 91.19 169 SER A CA 1
ATOM 1331 C C . SER A 1 169 ? -4.292 -1.422 11.663 1.00 91.19 169 SER A C 1
ATOM 1333 O O . SER A 1 169 ? -3.542 -1.625 10.709 1.00 91.19 169 SER A O 1
ATOM 1335 N N . GLY A 1 170 ? -3.815 -1.219 12.896 1.00 91.06 170 GLY A N 1
ATOM 1336 C CA . GLY A 1 170 ? -2.383 -1.210 13.210 1.00 91.06 170 GLY A CA 1
ATOM 1337 C C . GLY A 1 170 ? -1.701 -2.533 12.853 1.00 91.06 170 GLY A C 1
ATOM 1338 O O . GLY A 1 170 ? -0.693 -2.538 12.145 1.00 91.06 170 GLY A O 1
ATOM 1339 N N . SER A 1 171 ? -2.295 -3.658 13.261 1.00 90.12 171 SER A N 1
ATOM 1340 C CA . SER A 1 171 ? -1.804 -5.000 12.929 1.00 90.12 171 SER A CA 1
ATOM 1341 C C . SER A 1 171 ? -1.803 -5.272 11.423 1.00 90.12 171 SER A C 1
ATOM 1343 O O . SER A 1 171 ? -0.840 -5.839 10.913 1.00 90.12 171 SER A O 1
ATOM 1345 N N . LEU A 1 172 ? -2.831 -4.833 10.685 1.00 88.00 172 LEU A N 1
ATOM 1346 C CA . LEU A 1 172 ? -2.915 -5.025 9.234 1.00 88.00 172 LEU A CA 1
ATOM 1347 C C . LEU A 1 172 ? -1.764 -4.322 8.497 1.00 88.00 172 LEU A C 1
ATOM 1349 O O . LEU A 1 172 ? -1.147 -4.929 7.620 1.00 88.00 172 LEU A O 1
ATOM 1353 N N . ARG A 1 173 ? -1.420 -3.083 8.891 1.00 89.19 173 ARG A N 1
ATOM 1354 C CA . ARG A 1 173 ? -0.263 -2.349 8.338 1.00 89.19 173 ARG A CA 1
ATOM 1355 C C . ARG A 1 173 ? 1.050 -3.103 8.556 1.00 89.19 173 ARG A C 1
ATOM 1357 O O . ARG A 1 173 ? 1.865 -3.148 7.635 1.00 89.19 173 ARG A O 1
ATOM 1364 N N . LEU A 1 174 ? 1.242 -3.670 9.750 1.00 86.00 174 LEU A N 1
ATOM 1365 C CA . LEU A 1 174 ? 2.466 -4.378 10.140 1.00 86.00 174 LEU A CA 1
ATOM 1366 C C . LEU A 1 174 ? 2.599 -5.740 9.445 1.00 86.00 174 LEU A C 1
ATOM 1368 O O . LEU A 1 174 ? 3.625 -6.005 8.826 1.00 86.00 174 LEU A O 1
ATOM 1372 N N . VAL A 1 175 ? 1.563 -6.583 9.488 1.00 85.69 175 VAL A N 1
ATOM 1373 C CA . VAL A 1 175 ? 1.587 -7.939 8.903 1.00 85.69 175 VAL A CA 1
ATOM 1374 C C . VAL A 1 175 ? 1.756 -7.892 7.382 1.00 85.69 175 VAL A C 1
ATOM 1376 O O . VAL A 1 175 ? 2.563 -8.637 6.821 1.00 85.69 175 VAL A O 1
ATOM 1379 N N . LEU A 1 176 ? 1.029 -6.991 6.711 1.00 85.81 176 LEU A N 1
ATOM 1380 C CA . LEU A 1 176 ? 1.102 -6.817 5.257 1.00 85.81 176 LEU A CA 1
ATOM 1381 C C . LEU A 1 176 ? 2.231 -5.883 4.803 1.00 85.81 176 LEU A C 1
ATOM 1383 O O . LEU A 1 176 ? 2.309 -5.610 3.605 1.00 85.81 176 LEU A O 1
ATOM 1387 N N . LYS A 1 177 ? 3.055 -5.358 5.725 1.00 89.00 177 LYS A N 1
ATOM 1388 C CA . LYS A 1 177 ? 4.170 -4.432 5.449 1.00 89.00 177 LYS A CA 1
ATOM 1389 C C . LYS A 1 177 ? 3.827 -3.405 4.366 1.00 89.00 177 LYS A C 1
ATOM 1391 O O . LYS A 1 177 ? 4.527 -3.273 3.365 1.00 89.00 177 LYS A O 1
ATOM 1396 N N . LEU A 1 178 ? 2.683 -2.731 4.529 1.00 88.81 178 LEU A N 1
ATOM 1397 C CA . LEU A 1 178 ? 2.066 -1.938 3.452 1.00 88.81 178 LEU A CA 1
ATOM 1398 C C . LEU A 1 178 ? 2.997 -0.833 2.927 1.00 88.81 178 LEU A C 1
ATOM 1400 O O . LEU A 1 178 ? 2.981 -0.530 1.739 1.00 88.81 178 LEU A O 1
ATOM 1404 N N . GLU A 1 179 ? 3.828 -0.278 3.805 1.00 89.31 179 GLU A N 1
ATOM 1405 C CA . GLU A 1 179 ? 4.822 0.753 3.502 1.00 89.31 179 GLU A CA 1
ATOM 1406 C C . GLU A 1 179 ? 6.027 0.196 2.726 1.00 89.31 179 GLU A C 1
ATOM 1408 O O . GLU A 1 179 ? 6.321 0.691 1.639 1.00 89.31 179 GLU A O 1
ATOM 1413 N N . ASP A 1 180 ? 6.646 -0.895 3.197 1.00 90.25 180 ASP A N 1
ATOM 1414 C CA . ASP A 1 180 ? 7.738 -1.574 2.479 1.00 90.25 180 ASP A CA 1
ATOM 1415 C C . ASP A 1 180 ? 7.280 -2.046 1.090 1.00 90.25 180 ASP A C 1
ATOM 1417 O O . ASP A 1 180 ? 8.005 -1.920 0.102 1.00 90.25 180 ASP A O 1
ATOM 1421 N N . ASN A 1 181 ? 6.054 -2.572 0.996 1.00 87.38 181 ASN A N 1
ATOM 1422 C CA . ASN A 1 181 ? 5.466 -3.015 -0.261 1.00 87.38 181 ASN A CA 1
ATOM 1423 C C . ASN A 1 181 ? 5.159 -1.841 -1.196 1.00 87.38 181 ASN A C 1
ATOM 1425 O O . ASN A 1 181 ? 5.493 -1.926 -2.380 1.00 87.38 181 ASN A O 1
ATOM 1429 N N . ALA A 1 182 ? 4.591 -0.738 -0.701 1.00 87.75 182 ALA A N 1
ATOM 1430 C CA . ALA A 1 182 ? 4.409 0.477 -1.493 1.00 87.75 182 ALA A CA 1
ATOM 1431 C C . ALA A 1 182 ? 5.755 0.979 -2.047 1.00 87.75 182 ALA A C 1
ATOM 1433 O O . ALA A 1 182 ? 5.886 1.182 -3.256 1.00 87.75 182 ALA A O 1
ATOM 1434 N N . GLN A 1 183 ? 6.783 1.067 -1.196 1.00 90.12 183 GLN A N 1
ATOM 1435 C CA . GLN A 1 183 ? 8.110 1.551 -1.572 1.00 90.12 183 GLN A CA 1
ATOM 1436 C C . GLN A 1 183 ? 8.837 0.604 -2.545 1.00 90.12 183 GLN A C 1
ATOM 1438 O O . GLN A 1 183 ? 9.426 1.067 -3.528 1.00 90.12 183 GLN A O 1
ATOM 1443 N N . LYS A 1 184 ? 8.774 -0.723 -2.342 1.00 88.94 184 LYS A N 1
ATOM 1444 C CA . LYS A 1 184 ? 9.358 -1.721 -3.262 1.00 88.94 184 LYS A CA 1
ATOM 1445 C C . LYS A 1 184 ? 8.682 -1.674 -4.634 1.00 88.94 184 LYS A C 1
ATOM 1447 O O . LYS A 1 184 ? 9.374 -1.671 -5.651 1.00 88.94 184 LYS A O 1
ATOM 1452 N N . ASN A 1 185 ? 7.349 -1.599 -4.681 1.00 87.00 185 ASN A N 1
ATOM 1453 C CA . ASN A 1 185 ? 6.606 -1.520 -5.942 1.00 87.00 185 ASN A CA 1
ATOM 1454 C C . ASN A 1 185 ? 6.853 -0.185 -6.670 1.00 87.00 185 ASN A C 1
ATOM 1456 O O . ASN A 1 185 ? 7.067 -0.208 -7.882 1.00 87.00 185 ASN A O 1
ATOM 1460 N N . LEU A 1 186 ? 6.948 0.940 -5.950 1.00 88.56 186 LEU A N 1
ATOM 1461 C CA . LEU A 1 186 ? 7.309 2.247 -6.517 1.00 88.56 186 LEU A CA 1
ATOM 1462 C C . LEU A 1 186 ? 8.741 2.261 -7.084 1.00 88.56 186 LEU A C 1
ATOM 1464 O O . LEU A 1 186 ? 8.981 2.791 -8.171 1.00 88.56 186 LEU A O 1
ATOM 1468 N N . THR A 1 187 ? 9.689 1.635 -6.381 1.00 89.56 187 THR A N 1
ATOM 1469 C CA . THR A 1 187 ? 11.092 1.520 -6.817 1.00 89.56 187 THR A CA 1
ATOM 1470 C C . THR A 1 187 ? 11.199 0.676 -8.090 1.00 89.56 187 THR A C 1
ATOM 1472 O O . THR A 1 187 ? 11.873 1.069 -9.045 1.00 89.56 187 THR A O 1
ATOM 1475 N N . LEU A 1 188 ? 10.485 -0.455 -8.147 1.00 86.75 188 LEU A N 1
ATOM 1476 C CA . LEU A 1 188 ? 10.396 -1.290 -9.346 1.00 86.75 188 LEU A CA 1
ATOM 1477 C C . LEU A 1 188 ? 9.734 -0.535 -10.504 1.00 86.75 188 LEU A C 1
ATOM 1479 O O . LEU A 1 188 ? 10.304 -0.500 -11.590 1.00 86.75 188 LEU A O 1
ATOM 1483 N N . LEU A 1 189 ? 8.593 0.124 -10.279 1.00 88.25 189 LEU A N 1
ATOM 1484 C CA . LEU A 1 189 ? 7.913 0.951 -11.283 1.00 88.25 189 LEU A CA 1
ATOM 1485 C C . LEU A 1 189 ? 8.857 1.998 -11.888 1.00 88.25 189 LEU A C 1
ATOM 1487 O O . LEU A 1 189 ? 9.001 2.064 -13.107 1.00 88.25 189 LEU A O 1
ATOM 1491 N N . THR A 1 190 ? 9.544 2.761 -11.037 1.00 87.75 190 THR A N 1
ATOM 1492 C CA . THR A 1 190 ? 10.510 3.787 -11.460 1.00 87.75 190 THR A CA 1
ATOM 1493 C C . THR A 1 190 ? 11.652 3.175 -12.274 1.00 87.75 190 THR A C 1
ATOM 1495 O O . THR A 1 190 ? 12.032 3.724 -13.304 1.00 87.75 190 THR A O 1
ATOM 1498 N N . SER A 1 191 ? 12.138 1.995 -11.874 1.00 87.69 191 SER A N 1
ATOM 1499 C CA . SER A 1 191 ? 13.176 1.257 -12.609 1.00 87.69 191 SER A CA 1
ATOM 1500 C C . SER A 1 191 ? 12.703 0.800 -13.997 1.00 87.69 191 SER A C 1
ATOM 1502 O O . SER A 1 191 ? 13.468 0.870 -14.956 1.00 87.69 191 SER A O 1
ATOM 1504 N N . TYR A 1 192 ? 11.443 0.371 -14.142 1.00 86.31 192 TYR A N 1
ATOM 1505 C CA . TYR A 1 192 ? 10.876 0.007 -15.447 1.00 86.31 192 TYR A CA 1
ATOM 1506 C C . TYR A 1 192 ? 10.651 1.225 -16.353 1.00 86.31 192 TYR A C 1
ATOM 1508 O O . TYR A 1 192 ? 10.918 1.131 -17.550 1.00 86.31 192 TYR A O 1
ATOM 1516 N N . ILE A 1 193 ? 10.228 2.367 -15.798 1.00 87.56 193 ILE A N 1
ATOM 1517 C CA . ILE A 1 193 ? 10.095 3.634 -16.539 1.00 87.56 193 ILE A CA 1
ATOM 1518 C C . ILE A 1 193 ? 11.468 4.118 -17.031 1.00 87.56 193 ILE A C 1
ATOM 1520 O O . ILE A 1 193 ? 11.621 4.445 -18.207 1.00 87.56 193 ILE A O 1
ATOM 1524 N N . ASP A 1 194 ? 12.484 4.111 -16.167 1.00 87.06 194 ASP A N 1
ATOM 1525 C CA . ASP A 1 194 ? 13.862 4.461 -16.531 1.00 87.06 194 ASP A CA 1
ATOM 1526 C C . ASP A 1 194 ? 14.429 3.512 -17.603 1.00 87.06 194 ASP A C 1
ATOM 1528 O O . ASP A 1 194 ? 14.956 3.967 -18.618 1.00 87.06 194 ASP A O 1
ATOM 1532 N N . LEU A 1 195 ? 14.236 2.195 -17.455 1.00 86.81 195 LEU A N 1
ATOM 1533 C CA . LEU A 1 195 ? 14.659 1.210 -18.455 1.00 86.81 195 LEU A CA 1
ATOM 1534 C C . LEU A 1 195 ? 13.955 1.408 -19.808 1.00 86.81 195 LEU A C 1
ATOM 1536 O O . LEU A 1 195 ? 14.603 1.321 -20.855 1.00 86.81 195 LEU A O 1
ATOM 1540 N N . LYS A 1 196 ? 12.654 1.721 -19.810 1.00 86.31 196 LYS A N 1
ATOM 1541 C CA . LYS A 1 196 ? 11.896 2.063 -21.023 1.00 86.31 196 LYS A CA 1
ATOM 1542 C C . LYS A 1 196 ? 12.464 3.312 -21.691 1.00 86.31 196 LYS A C 1
ATOM 1544 O O . LYS A 1 196 ? 12.808 3.266 -22.870 1.00 86.31 196 LYS A O 1
ATOM 1549 N N . ASN A 1 197 ? 12.635 4.393 -20.932 1.00 84.94 197 ASN A N 1
ATOM 1550 C CA . ASN A 1 197 ? 13.156 5.666 -21.428 1.00 84.94 197 ASN A CA 1
ATOM 1551 C C . ASN A 1 197 ? 14.579 5.523 -21.983 1.00 84.94 197 ASN A C 1
ATOM 1553 O O . ASN A 1 197 ? 14.863 6.040 -23.064 1.00 84.94 197 ASN A O 1
ATOM 1557 N N . LYS A 1 198 ? 15.452 4.765 -21.309 1.00 84.44 198 LYS A N 1
ATOM 1558 C CA . LYS A 1 198 ? 16.791 4.411 -21.804 1.00 84.44 198 LYS A CA 1
ATOM 1559 C C . LYS A 1 198 ? 16.718 3.635 -23.115 1.00 84.44 198 LYS A C 1
ATOM 1561 O O . LYS A 1 198 ? 17.349 4.041 -24.085 1.00 84.44 198 LYS A O 1
ATOM 1566 N N . THR A 1 199 ? 15.894 2.589 -23.182 1.00 84.19 199 THR A N 1
ATOM 1567 C CA . THR A 1 199 ? 15.728 1.768 -24.395 1.00 84.19 199 THR A CA 1
ATOM 1568 C C . THR A 1 199 ? 15.223 2.606 -25.578 1.00 84.19 199 THR A C 1
ATOM 1570 O O . THR A 1 199 ? 15.800 2.550 -26.663 1.00 84.19 199 THR A O 1
ATOM 1573 N N . LEU A 1 200 ? 14.196 3.439 -25.370 1.00 81.88 200 LEU A N 1
ATOM 1574 C CA . LEU A 1 200 ? 13.658 4.350 -26.389 1.00 81.88 200 LEU A CA 1
ATOM 1575 C C . LEU A 1 200 ? 14.679 5.413 -26.821 1.00 81.88 200 LEU A C 1
ATOM 1577 O O . LEU A 1 200 ? 14.803 5.691 -28.015 1.00 81.88 200 LEU A O 1
ATOM 1581 N N . THR A 1 201 ? 15.444 5.968 -25.877 1.00 80.00 201 THR A N 1
ATOM 1582 C CA . THR A 1 201 ? 16.509 6.940 -26.164 1.00 80.00 201 THR A CA 1
ATOM 1583 C C . THR A 1 201 ? 17.610 6.302 -27.004 1.00 80.00 201 THR A C 1
ATOM 1585 O O . THR A 1 201 ? 17.959 6.846 -28.045 1.00 80.00 201 THR A O 1
ATOM 1588 N N . SER A 1 202 ? 18.089 5.109 -26.642 1.00 79.56 202 SER A N 1
ATOM 1589 C CA . SER A 1 202 ? 19.084 4.377 -27.432 1.00 79.56 202 SER A CA 1
ATOM 1590 C C . SER A 1 202 ? 18.581 4.043 -28.844 1.00 79.56 202 SER A C 1
ATOM 1592 O O . SER A 1 202 ? 19.331 4.196 -29.806 1.00 79.56 202 SER A O 1
ATOM 1594 N N . ILE A 1 203 ? 17.303 3.671 -29.012 1.00 77.31 203 ILE A N 1
ATOM 1595 C CA . ILE A 1 203 ? 16.687 3.494 -30.343 1.00 77.31 203 ILE A CA 1
ATOM 1596 C C . ILE A 1 203 ? 16.695 4.811 -31.138 1.00 77.31 203 ILE A C 1
ATOM 1598 O O . ILE A 1 203 ? 16.964 4.799 -32.341 1.00 77.31 203 ILE A O 1
ATOM 1602 N N . ALA A 1 204 ? 16.414 5.947 -30.495 1.00 73.75 204 ALA A N 1
ATOM 1603 C CA . ALA A 1 204 ? 16.463 7.258 -31.138 1.00 73.75 204 ALA A CA 1
ATOM 1604 C C . ALA A 1 204 ? 17.897 7.666 -31.531 1.00 73.75 204 ALA A C 1
ATOM 1606 O O . ALA A 1 204 ? 18.093 8.156 -32.641 1.00 73.75 204 ALA A O 1
ATOM 1607 N N . THR A 1 205 ? 18.898 7.396 -30.687 1.00 72.62 205 THR A N 1
ATOM 1608 C CA . THR A 1 205 ? 20.322 7.651 -30.976 1.00 72.62 205 THR A CA 1
ATOM 1609 C C . THR A 1 205 ? 20.834 6.824 -32.160 1.00 72.62 205 THR A C 1
ATOM 1611 O O . THR A 1 205 ? 21.577 7.345 -32.990 1.00 72.62 205 THR A O 1
ATOM 1614 N N . ILE A 1 206 ? 20.397 5.564 -32.307 1.00 69.38 206 ILE A N 1
ATOM 1615 C CA . ILE A 1 206 ? 20.739 4.752 -33.490 1.00 69.38 206 ILE A CA 1
ATOM 1616 C C . ILE A 1 206 ? 20.242 5.416 -34.782 1.00 69.38 206 ILE A C 1
ATOM 1618 O O . ILE A 1 206 ? 20.967 5.431 -35.772 1.00 69.38 206 ILE A O 1
ATOM 1622 N N . LYS A 1 207 ? 19.041 6.013 -34.782 1.00 62.78 207 LYS A N 1
ATOM 1623 C CA . LYS A 1 207 ? 18.496 6.702 -35.968 1.00 62.78 207 LYS A CA 1
ATOM 1624 C C . LYS A 1 207 ? 19.277 7.954 -36.367 1.00 62.78 207 LYS A C 1
ATOM 1626 O O . LYS A 1 207 ? 19.214 8.347 -37.526 1.00 62.78 207 LYS A O 1
ATOM 1631 N N . THR A 1 208 ? 19.954 8.605 -35.423 1.00 61.00 208 THR A N 1
ATOM 1632 C CA . THR A 1 208 ? 20.723 9.835 -35.667 1.00 61.00 208 THR A CA 1
ATOM 1633 C C . THR A 1 208 ? 22.216 9.581 -35.878 1.00 61.00 208 THR A C 1
ATOM 1635 O O . THR A 1 208 ? 22.962 10.535 -36.084 1.00 61.00 208 THR A O 1
ATOM 1638 N N . SER A 1 209 ? 22.661 8.317 -35.856 1.00 58.09 209 SER A N 1
ATOM 1639 C CA . SER A 1 209 ? 24.067 7.912 -36.015 1.00 58.09 209 SER A CA 1
ATOM 1640 C C . SER A 1 209 ? 25.032 8.578 -35.020 1.00 58.09 209 SER A C 1
ATOM 1642 O O . SER A 1 209 ? 26.221 8.712 -35.304 1.00 58.09 209 SER A O 1
ATOM 1644 N N . ILE A 1 210 ? 24.537 8.996 -33.848 1.00 56.03 210 ILE A N 1
ATOM 1645 C CA . ILE A 1 210 ? 25.350 9.677 -32.833 1.00 56.03 210 ILE A CA 1
ATOM 1646 C C . ILE A 1 210 ? 26.139 8.641 -32.026 1.00 56.03 210 ILE A C 1
ATOM 1648 O O . ILE A 1 210 ? 25.580 7.708 -31.448 1.00 56.03 210 ILE A O 1
ATOM 1652 N N . THR A 1 211 ? 27.452 8.833 -31.957 1.00 54.53 211 THR A N 1
ATOM 1653 C CA . THR A 1 211 ? 28.363 7.999 -31.172 1.00 54.53 211 THR A CA 1
ATOM 1654 C C . THR A 1 211 ? 28.264 8.350 -29.683 1.00 54.53 211 THR A C 1
ATOM 1656 O O . THR A 1 211 ? 28.617 9.461 -29.294 1.00 54.53 211 THR A O 1
ATOM 1659 N N . ILE A 1 212 ? 27.838 7.407 -28.838 1.00 56.25 212 ILE A N 1
ATOM 1660 C CA . ILE A 1 212 ? 27.916 7.537 -27.371 1.00 56.25 212 ILE A CA 1
ATOM 1661 C C . ILE A 1 212 ? 29.225 6.878 -26.912 1.00 56.25 212 ILE A C 1
ATOM 1663 O O . ILE A 1 212 ? 29.541 5.769 -27.345 1.00 56.25 212 ILE A O 1
ATOM 1667 N N . ASP A 1 213 ? 30.010 7.565 -26.078 1.00 54.69 213 ASP A N 1
ATOM 1668 C CA . ASP A 1 213 ? 31.291 7.090 -25.520 1.00 54.69 213 ASP A CA 1
ATOM 1669 C C . ASP A 1 213 ? 32.265 6.490 -26.558 1.00 54.69 213 ASP A C 1
ATOM 1671 O O . ASP A 1 213 ? 32.948 5.492 -26.316 1.00 54.69 213 ASP A O 1
ATOM 1675 N N . GLY A 1 214 ? 32.305 7.070 -27.763 1.00 56.66 214 GLY A N 1
ATOM 1676 C CA . GLY A 1 214 ? 33.185 6.620 -28.848 1.00 56.66 214 GLY A CA 1
ATOM 1677 C C . GLY A 1 214 ? 32.816 5.266 -29.476 1.00 56.66 214 GLY A C 1
ATOM 1678 O O . GLY A 1 214 ? 33.542 4.795 -30.350 1.00 56.66 214 GLY A O 1
ATOM 1679 N N . LYS A 1 215 ? 31.693 4.642 -29.089 1.00 58.59 215 LYS A N 1
ATOM 1680 C CA . LYS A 1 215 ? 31.194 3.394 -29.686 1.00 58.59 215 LYS A CA 1
ATOM 1681 C C . LYS A 1 215 ? 29.931 3.626 -30.509 1.00 58.59 215 LYS A C 1
ATOM 1683 O O . LYS A 1 215 ? 28.972 4.252 -30.063 1.00 58.59 215 LYS A O 1
ATOM 1688 N N . GLN A 1 216 ? 29.911 3.059 -31.713 1.00 63.22 216 GLN A N 1
ATOM 1689 C CA . GLN A 1 216 ? 28.704 3.008 -32.530 1.00 63.22 216 GLN A CA 1
ATOM 1690 C C . GLN A 1 216 ? 27.704 2.047 -31.868 1.00 63.22 216 GLN A C 1
ATOM 1692 O O . GLN A 1 216 ? 28.022 0.886 -31.595 1.00 63.22 216 GLN A O 1
ATOM 1697 N N . MET A 1 217 ? 26.512 2.542 -31.539 1.00 65.69 217 MET A N 1
ATOM 1698 C CA . MET A 1 217 ? 25.508 1.752 -30.832 1.00 65.69 217 MET A CA 1
ATOM 1699 C C . MET A 1 217 ? 24.762 0.861 -31.834 1.00 65.69 217 MET A C 1
ATOM 1701 O O . MET A 1 217 ? 24.083 1.356 -32.725 1.00 65.69 217 MET A O 1
ATOM 1705 N N . THR A 1 218 ? 24.887 -0.460 -31.707 1.00 71.94 218 THR A N 1
ATOM 1706 C CA . THR A 1 218 ? 24.154 -1.431 -32.540 1.00 71.94 218 THR A CA 1
ATOM 1707 C C . THR A 1 218 ? 22.907 -1.921 -31.807 1.00 71.94 218 THR A C 1
ATOM 1709 O O . THR A 1 218 ? 22.924 -2.052 -30.583 1.00 71.94 218 THR A O 1
ATOM 1712 N N . ILE A 1 219 ? 21.843 -2.277 -32.536 1.00 72.56 219 ILE A N 1
ATOM 1713 C CA . ILE A 1 219 ? 20.589 -2.806 -31.960 1.00 72.56 219 ILE A CA 1
ATOM 1714 C C . ILE A 1 219 ? 20.866 -4.008 -31.032 1.00 72.56 219 ILE A C 1
ATOM 1716 O O . ILE A 1 219 ? 20.316 -4.083 -29.936 1.00 72.56 219 ILE A O 1
ATOM 1720 N N . SER A 1 220 ? 21.793 -4.898 -31.405 1.00 77.25 220 SER A N 1
ATOM 1721 C CA . SER A 1 220 ? 22.219 -6.038 -30.578 1.00 77.25 220 SER A CA 1
ATOM 1722 C C . SER A 1 220 ? 22.820 -5.629 -29.224 1.00 77.25 220 SER A C 1
ATOM 1724 O O . SER A 1 220 ? 22.625 -6.328 -28.232 1.00 77.25 220 SER A O 1
ATOM 1726 N N . ASN A 1 221 ? 23.506 -4.481 -29.148 1.00 79.31 221 ASN A N 1
ATOM 1727 C CA . ASN A 1 221 ? 24.043 -3.966 -27.885 1.00 79.31 221 ASN A CA 1
ATOM 1728 C C . ASN A 1 221 ? 22.907 -3.495 -26.967 1.00 79.31 221 ASN A C 1
ATOM 1730 O O . ASN A 1 221 ? 22.943 -3.788 -25.775 1.00 79.31 221 ASN A O 1
ATOM 1734 N N . ILE A 1 222 ? 21.876 -2.844 -27.526 1.00 79.50 222 ILE A N 1
ATOM 1735 C CA . ILE A 1 222 ? 20.674 -2.435 -26.781 1.00 79.50 222 ILE A CA 1
ATOM 1736 C C . ILE A 1 222 ? 19.933 -3.666 -26.253 1.00 79.50 222 ILE A C 1
ATOM 1738 O O . ILE A 1 222 ? 19.609 -3.708 -25.069 1.00 79.50 222 ILE A O 1
ATOM 174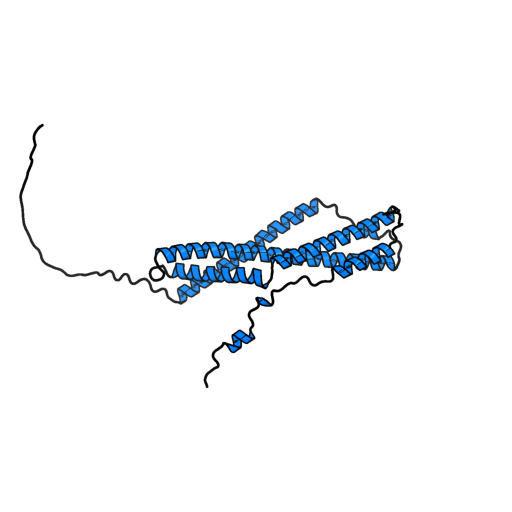2 N N . VAL A 1 223 ? 19.702 -4.682 -27.092 1.00 81.56 223 VAL A N 1
ATOM 1743 C CA . VAL A 1 223 ? 19.018 -5.928 -26.690 1.00 81.56 223 VAL A CA 1
ATOM 1744 C C . VAL A 1 223 ? 19.748 -6.610 -25.529 1.00 81.56 223 VAL A C 1
ATOM 1746 O O . VAL A 1 223 ? 19.112 -6.970 -24.539 1.00 81.56 223 VAL A O 1
ATOM 1749 N N . ASN A 1 224 ? 21.079 -6.714 -25.600 1.00 83.25 224 ASN A N 1
ATOM 1750 C CA . ASN A 1 224 ? 21.898 -7.317 -24.545 1.00 83.25 224 ASN A CA 1
ATOM 1751 C C . ASN A 1 224 ? 21.923 -6.478 -23.252 1.00 83.25 224 ASN A C 1
ATOM 1753 O O . ASN A 1 224 ? 21.880 -7.034 -22.155 1.00 83.25 224 ASN A O 1
ATOM 1757 N N . GLN A 1 225 ? 21.976 -5.145 -23.355 1.00 83.06 225 GLN A N 1
ATOM 1758 C CA . GLN A 1 225 ? 21.890 -4.246 -22.196 1.00 83.06 225 GLN A CA 1
ATOM 1759 C C . GLN A 1 225 ? 20.512 -4.333 -21.528 1.00 83.06 225 GLN A C 1
ATOM 1761 O O . GLN A 1 225 ? 20.424 -4.525 -20.318 1.00 83.06 225 GLN A O 1
ATOM 1766 N N . THR A 1 226 ? 19.441 -4.279 -22.319 1.00 82.44 226 THR A N 1
ATOM 1767 C CA . THR A 1 226 ? 18.051 -4.363 -21.848 1.00 82.44 226 THR A CA 1
ATOM 1768 C C . THR A 1 226 ? 17.774 -5.708 -21.178 1.00 82.44 226 THR A C 1
ATOM 1770 O O . THR A 1 226 ? 17.129 -5.749 -20.135 1.00 82.44 226 THR A O 1
ATOM 1773 N N . GLU A 1 227 ? 18.322 -6.808 -21.703 1.00 83.56 227 GLU A N 1
ATOM 1774 C CA . GLU A 1 227 ? 18.233 -8.142 -21.094 1.00 83.56 227 GLU A CA 1
ATOM 1775 C C . GLU A 1 227 ? 19.004 -8.244 -19.765 1.00 83.56 227 GLU A C 1
ATOM 1777 O O . GLU A 1 227 ? 18.509 -8.809 -18.782 1.00 83.56 227 GLU A O 1
ATOM 1782 N N . LYS A 1 228 ? 20.192 -7.629 -19.695 1.00 85.88 228 LYS A N 1
ATOM 1783 C CA . LYS A 1 228 ? 20.985 -7.547 -18.461 1.00 85.88 228 LYS A CA 1
ATOM 1784 C C . LYS A 1 228 ? 20.286 -6.729 -17.372 1.00 85.88 228 LYS A C 1
ATOM 1786 O O . LYS A 1 228 ? 20.398 -7.084 -16.205 1.00 85.88 228 LYS A O 1
ATOM 1791 N N . GLU A 1 229 ? 19.557 -5.672 -17.719 1.00 82.69 229 GLU A N 1
ATOM 1792 C CA . GLU A 1 229 ? 18.755 -4.919 -16.747 1.00 82.69 229 GLU A CA 1
ATOM 1793 C C . GLU A 1 229 ? 17.455 -5.662 -16.382 1.00 82.69 229 GLU A C 1
ATOM 1795 O O . GLU A 1 229 ? 17.153 -5.822 -15.200 1.00 82.69 229 GLU A O 1
ATOM 1800 N N . LEU A 1 230 ? 16.730 -6.228 -17.357 1.00 81.38 230 LEU A N 1
ATOM 1801 C CA . LEU A 1 230 ? 15.509 -7.021 -17.128 1.00 81.38 230 LEU A CA 1
ATOM 1802 C C . LEU A 1 230 ? 15.713 -8.196 -16.162 1.00 81.38 230 LEU A C 1
ATOM 1804 O O . LEU A 1 230 ? 14.806 -8.506 -15.382 1.00 81.38 230 LEU A O 1
ATOM 1808 N N . SER A 1 231 ? 16.881 -8.844 -16.202 1.00 82.50 231 SER A N 1
ATOM 1809 C CA . SER A 1 231 ? 17.201 -9.961 -15.305 1.00 82.50 231 SER A CA 1
ATOM 1810 C C . SER A 1 231 ? 17.397 -9.531 -13.843 1.00 82.50 231 SER A C 1
ATOM 1812 O O . SER A 1 231 ? 17.049 -10.302 -12.951 1.00 82.50 231 SER A O 1
ATOM 1814 N N . LYS A 1 232 ? 17.831 -8.289 -13.570 1.00 81.19 232 LYS A N 1
ATOM 1815 C CA . LYS A 1 232 ? 17.931 -7.743 -12.198 1.00 81.19 232 LYS A CA 1
ATOM 1816 C C . LYS A 1 232 ? 16.565 -7.497 -11.555 1.00 81.19 232 LYS A C 1
ATOM 1818 O O . LYS A 1 232 ? 16.419 -7.645 -10.348 1.00 81.19 232 LYS A O 1
ATOM 1823 N N . TYR A 1 233 ? 15.566 -7.114 -12.351 1.00 75.44 233 TYR A N 1
ATOM 1824 C CA . TYR A 1 233 ? 14.249 -6.682 -11.862 1.00 75.44 233 TYR A CA 1
ATOM 1825 C C . TYR A 1 233 ? 13.179 -7.788 -11.885 1.00 75.44 233 TYR A C 1
ATOM 1827 O O . TYR A 1 233 ? 11.982 -7.499 -11.801 1.00 75.44 233 TYR A O 1
ATOM 1835 N N . ASN A 1 234 ? 13.580 -9.056 -12.017 1.00 68.69 234 ASN A N 1
ATOM 1836 C CA . ASN A 1 234 ? 12.675 -10.204 -12.156 1.00 68.69 234 ASN A CA 1
ATOM 1837 C C . ASN A 1 234 ? 12.069 -10.714 -10.826 1.00 68.69 234 ASN A C 1
ATOM 1839 O O . ASN A 1 234 ? 11.493 -11.799 -10.791 1.00 68.69 234 ASN A O 1
ATOM 1843 N N . ASP A 1 235 ? 12.216 -9.956 -9.741 1.00 65.56 235 ASP A N 1
ATOM 1844 C CA . ASP A 1 235 ? 11.794 -10.339 -8.391 1.00 65.56 235 ASP A CA 1
ATOM 1845 C C . ASP A 1 235 ? 10.282 -10.138 -8.146 1.00 65.56 235 ASP A C 1
ATOM 1847 O O . ASP A 1 235 ? 9.624 -9.313 -8.787 1.00 65.56 235 ASP A O 1
ATOM 1851 N N . ILE A 1 236 ? 9.723 -10.885 -7.189 1.00 62.50 236 ILE A N 1
ATOM 1852 C CA . ILE A 1 236 ? 8.325 -10.772 -6.760 1.00 62.50 236 ILE A CA 1
ATOM 1853 C C . ILE A 1 236 ? 8.224 -9.691 -5.670 1.00 62.50 236 ILE A C 1
ATOM 1855 O O . ILE A 1 236 ? 8.912 -9.698 -4.648 1.00 62.50 236 ILE A O 1
ATOM 1859 N N . SER A 1 237 ? 7.345 -8.714 -5.883 1.00 62.25 237 SER A N 1
ATOM 1860 C CA . SER A 1 237 ? 7.261 -7.481 -5.088 1.00 62.25 237 SER A CA 1
ATOM 1861 C C . SER A 1 237 ? 6.360 -7.563 -3.848 1.00 62.25 237 SER A C 1
ATOM 1863 O O . SER A 1 237 ? 5.768 -6.557 -3.459 1.00 62.25 237 SER A O 1
ATOM 1865 N N . ILE A 1 238 ? 6.242 -8.745 -3.235 1.00 67.44 238 ILE A N 1
ATOM 1866 C CA . ILE A 1 238 ? 5.390 -8.969 -2.061 1.00 67.44 238 ILE A CA 1
ATOM 1867 C C . ILE A 1 238 ? 6.263 -9.409 -0.887 1.00 67.44 238 ILE A C 1
ATOM 1869 O O . ILE A 1 238 ? 6.806 -10.511 -0.880 1.00 67.44 238 ILE A O 1
ATOM 1873 N N . ILE A 1 239 ? 6.377 -8.539 0.111 1.00 75.38 239 ILE A N 1
ATOM 1874 C CA . ILE A 1 239 ? 6.969 -8.819 1.417 1.00 75.38 239 ILE A CA 1
ATOM 1875 C C . ILE A 1 239 ? 5.815 -9.037 2.401 1.00 75.38 239 ILE A C 1
ATOM 1877 O O . ILE A 1 239 ? 4.958 -8.171 2.555 1.00 75.38 239 ILE A O 1
ATOM 1881 N N . VAL A 1 240 ? 5.788 -10.179 3.082 1.00 69.50 240 VAL A N 1
ATOM 1882 C CA . VAL A 1 240 ? 4.864 -10.452 4.197 1.00 69.50 240 VAL A CA 1
ATOM 1883 C C . VAL A 1 240 ? 5.705 -10.692 5.439 1.00 69.50 240 VAL A C 1
ATOM 1885 O O . VAL A 1 240 ? 6.753 -11.334 5.354 1.00 69.50 240 VAL A O 1
ATOM 1888 N N . ASP A 1 241 ? 5.277 -10.184 6.593 1.00 69.81 241 ASP A N 1
ATOM 1889 C CA . ASP A 1 241 ? 5.968 -10.490 7.840 1.00 69.81 241 ASP A CA 1
ATOM 1890 C C . ASP A 1 241 ? 5.519 -11.837 8.414 1.00 69.81 241 ASP A C 1
ATOM 1892 O O . ASP A 1 241 ? 4.566 -11.922 9.188 1.00 69.81 241 ASP A O 1
ATOM 1896 N N . THR A 1 242 ? 6.227 -12.902 8.040 1.00 67.44 242 THR A N 1
ATOM 1897 C CA . THR A 1 242 ? 5.953 -14.261 8.520 1.00 67.44 242 THR A CA 1
ATOM 1898 C C . THR A 1 242 ? 6.166 -14.436 10.023 1.00 67.44 242 THR A C 1
ATOM 1900 O O . THR A 1 242 ? 5.568 -15.340 10.600 1.00 67.44 242 THR A O 1
ATOM 1903 N N . ASN A 1 243 ? 6.956 -13.575 10.675 1.00 70.25 243 ASN A N 1
ATOM 1904 C CA . ASN A 1 243 ? 7.190 -13.640 12.122 1.00 70.25 243 ASN A CA 1
ATOM 1905 C C . ASN A 1 243 ? 6.023 -13.049 12.925 1.00 70.25 243 ASN A C 1
ATOM 1907 O O . ASN A 1 243 ? 5.812 -13.431 14.073 1.00 70.25 243 ASN A O 1
ATOM 1911 N N . ASN A 1 244 ? 5.257 -12.140 12.312 1.00 61.31 244 ASN A N 1
ATOM 1912 C CA . ASN A 1 244 ? 4.069 -11.517 12.896 1.00 61.31 244 ASN A CA 1
ATOM 1913 C C . ASN A 1 244 ? 2.756 -12.227 12.499 1.00 61.31 244 ASN A C 1
ATOM 1915 O O . ASN A 1 244 ? 1.672 -11.771 12.867 1.00 61.31 244 ASN A O 1
ATOM 1919 N N . LEU A 1 245 ? 2.824 -13.353 11.777 1.00 62.78 245 LEU A N 1
ATOM 1920 C CA . LEU A 1 245 ? 1.658 -14.202 11.527 1.00 62.78 245 LEU A CA 1
ATOM 1921 C C . LEU A 1 245 ? 1.302 -15.010 12.789 1.00 62.78 245 LEU A C 1
ATOM 1923 O O . LEU A 1 245 ? 2.180 -15.657 13.368 1.00 62.78 245 LEU A O 1
ATOM 1927 N N . PRO A 1 246 ? 0.021 -15.059 13.204 1.00 59.41 246 PRO A N 1
ATOM 1928 C CA . PRO A 1 246 ? -0.409 -15.952 14.273 1.00 59.41 246 PRO A CA 1
ATOM 1929 C C . PRO A 1 246 ? -0.132 -17.409 13.886 1.00 59.41 246 PRO A C 1
ATOM 1931 O O . PRO A 1 246 ? -0.677 -17.911 12.902 1.00 59.41 246 PRO A O 1
ATOM 1934 N N . ASN A 1 247 ? 0.698 -18.108 14.664 1.00 66.44 247 ASN A N 1
ATOM 1935 C CA . ASN A 1 247 ? 0.925 -19.536 14.457 1.00 66.44 247 ASN A CA 1
ATOM 1936 C C . ASN A 1 247 ? -0.356 -20.304 14.829 1.00 66.44 247 ASN A C 1
ATOM 1938 O O . ASN A 1 247 ? -0.652 -20.520 16.006 1.00 66.44 247 ASN A O 1
ATOM 1942 N N . SER A 1 248 ? -1.110 -20.713 13.809 1.00 62.25 248 SER A N 1
ATOM 1943 C CA . SER A 1 248 ? -2.394 -21.403 13.950 1.00 62.25 248 SER A CA 1
ATOM 1944 C C . SER A 1 248 ? -2.289 -22.735 14.696 1.00 62.25 248 SER A C 1
ATOM 1946 O O . SER A 1 248 ? -3.215 -23.081 15.424 1.00 62.25 248 SER A O 1
ATOM 1948 N N . GLN A 1 249 ? -1.161 -23.447 14.597 1.00 61.34 249 GLN A N 1
ATOM 1949 C CA . GLN A 1 249 ? -0.941 -24.698 15.332 1.00 61.34 249 GLN A CA 1
ATOM 1950 C C . GLN A 1 249 ? -0.885 -24.441 16.842 1.00 61.34 249 GLN A C 1
ATOM 1952 O O . GLN A 1 249 ? -1.608 -25.092 17.589 1.00 61.34 249 GLN A O 1
ATOM 1957 N N . LYS A 1 250 ? -0.148 -23.412 17.287 1.00 62.50 250 LYS A N 1
ATOM 1958 C CA . LYS A 1 250 ? -0.098 -23.024 18.712 1.00 62.50 250 LYS A CA 1
ATOM 1959 C C . LYS A 1 250 ? -1.454 -22.574 19.265 1.00 62.50 250 LYS A C 1
ATOM 1961 O O . LYS A 1 250 ? -1.727 -22.774 20.444 1.00 62.50 250 LYS A O 1
ATOM 1966 N N . ILE A 1 251 ? -2.303 -21.972 18.429 1.00 60.84 251 ILE A N 1
ATOM 1967 C CA . ILE A 1 251 ? -3.665 -21.579 18.822 1.00 60.84 251 ILE A CA 1
ATOM 1968 C C . ILE A 1 251 ? -4.547 -22.822 19.008 1.00 60.84 251 ILE A C 1
ATOM 1970 O O . ILE A 1 251 ? -5.295 -22.889 19.977 1.00 60.84 251 ILE A O 1
ATOM 1974 N N . ILE A 1 252 ? -4.429 -23.820 18.126 1.00 63.62 252 ILE A N 1
ATOM 1975 C CA . ILE A 1 252 ? -5.188 -25.078 18.208 1.00 63.62 252 ILE A CA 1
ATOM 1976 C C . ILE A 1 252 ? -4.711 -25.948 19.383 1.00 63.62 252 ILE A C 1
ATOM 1978 O O . ILE A 1 252 ? -5.537 -26.509 20.097 1.00 63.62 252 ILE A O 1
ATOM 1982 N N . GLU A 1 253 ? -3.402 -26.023 19.634 1.00 69.25 253 GLU A N 1
ATOM 1983 C CA . GLU A 1 253 ? -2.822 -26.746 20.779 1.00 69.25 253 GLU A CA 1
ATOM 1984 C C . GLU A 1 253 ? -3.199 -26.130 22.136 1.00 69.25 253 GLU A C 1
ATOM 1986 O O . GLU A 1 253 ? -3.264 -26.844 23.136 1.00 69.25 253 GLU A O 1
ATOM 1991 N N . GLY A 1 254 ? -3.467 -24.819 22.170 1.00 66.19 254 GLY A N 1
ATOM 1992 C CA . GLY A 1 254 ? -3.923 -24.094 23.357 1.00 66.19 254 GLY A CA 1
ATOM 1993 C C . GLY A 1 254 ? -5.431 -24.171 23.628 1.00 66.19 254 GLY A C 1
ATOM 1994 O O . GLY A 1 254 ? -5.874 -23.680 24.667 1.00 66.19 254 GLY A O 1
ATOM 1995 N N . LEU A 1 255 ? -6.232 -24.760 22.732 1.00 63.62 255 LEU A N 1
ATOM 1996 C CA . LEU A 1 255 ? -7.661 -24.961 22.984 1.00 63.62 255 LEU A CA 1
ATOM 1997 C C . LEU A 1 255 ? -7.871 -26.096 24.002 1.00 63.62 255 LEU A C 1
ATOM 1999 O O . LEU A 1 255 ? -7.214 -27.137 23.906 1.00 63.62 255 LEU A O 1
ATOM 2003 N N . PRO A 1 256 ? -8.807 -25.946 24.961 1.00 67.12 256 PRO A N 1
ATOM 2004 C CA . PRO A 1 256 ? -9.148 -27.030 25.872 1.00 67.12 256 PRO A CA 1
ATOM 2005 C C . PRO A 1 256 ? -9.668 -28.219 25.060 1.00 67.12 256 PRO A C 1
ATOM 2007 O O . PRO A 1 256 ? -10.660 -28.109 24.337 1.00 67.12 256 PRO A O 1
ATOM 2010 N N . LYS A 1 257 ? -8.979 -29.360 25.167 1.00 74.12 257 LYS A N 1
ATOM 2011 C CA . LYS A 1 257 ? -9.422 -30.603 24.529 1.00 74.12 257 LYS A CA 1
ATOM 2012 C C . LYS A 1 257 ? -10.798 -30.981 25.091 1.00 74.12 257 LYS A C 1
ATOM 2014 O O . LYS A 1 257 ? -10.979 -30.860 26.304 1.00 74.12 257 LYS A O 1
ATOM 2019 N N . PRO A 1 258 ? -11.749 -31.433 24.255 1.00 63.97 258 PRO A N 1
ATOM 2020 C CA . PRO A 1 258 ? -13.048 -31.870 24.745 1.00 63.97 258 PRO A CA 1
ATOM 2021 C C . PRO A 1 258 ? -12.853 -33.022 25.733 1.00 63.97 258 PRO A C 1
ATOM 2023 O O . PRO A 1 258 ? -12.238 -34.038 25.400 1.00 63.97 258 PRO A O 1
ATOM 2026 N N . THR A 1 259 ? -13.344 -32.836 26.955 1.00 67.94 259 THR A N 1
ATOM 2027 C CA . THR A 1 259 ? -13.430 -33.894 27.961 1.00 67.94 259 THR A CA 1
ATOM 2028 C C . THR A 1 259 ? -14.418 -34.959 27.463 1.00 67.94 259 THR A C 1
ATOM 2030 O O . THR A 1 259 ? -15.477 -34.566 26.963 1.00 67.94 259 THR A O 1
ATOM 2033 N N . PRO A 1 260 ? -14.088 -36.261 27.549 1.00 66.25 260 PRO A N 1
ATOM 2034 C CA . PRO A 1 260 ? -15.022 -37.340 27.220 1.00 66.25 260 PRO A CA 1
ATOM 2035 C C . PRO A 1 260 ? -16.195 -37.424 28.209 1.00 66.25 260 PRO A C 1
ATOM 2037 O O . PRO A 1 260 ? -16.008 -37.017 29.380 1.00 66.25 260 PRO A O 1
#